Protein AF-A0A841RLM7-F1 (afdb_monomer_lite)

Secondary structure (DSSP, 8-state):
-B----SS-TTSPS--SS-HHHHHHHHHHHHHTT--GGG-EEEEESEEEEEETT-S---EEEEHHHHHHHHHHSEEEEEEETTTTEEEEEEEEPTTSPP-EETTEEPPSEEEEEEE--HHHHHHHHHHHHHTT--EEEEE-TTSS-THHHHHHHHHH--SS-S-------------------------PPEEEEEE--TT--HHHHHHHTT--HHHHHHHHT--SS---TT-EEEEEE-

pLDDT: mean 83.75, std 20.37, range [27.17, 98.81]

Organism: NCBI:txid74386

InterPro domains:
  IPR001223 Glycoside hydrolase family 18, catalytic domain [PF00704] (2-144)
  IPR001223 Glycoside hydrolase family 18, catalytic domain [PS51910] (1-160)
  IPR017853 Glycoside hydrolase superfamily [SSF51445] (2-158)
  IPR018392 LysM domain [PF01476] (195-237)
  IPR018392 LysM domain [PS51782] (193-236)
  IPR018392 LysM domain [SM00257] (194-237)
  IPR018392 LysM domain [cd00118] (194-236)
  IPR036779 LysM domain superfamily [G3DSA:3.10.350.10] (192-239)
  IPR036779 LysM domain superfamily [SSF54106] (193-237)

Radius of gyration: 23.54 Å; chains: 1; bounding box: 55×56×60 Å

Structure (mmCIF, N/CA/C/O backbone):
data_AF-A0A841RLM7-F1
#
_entry.id   AF-A0A841RLM7-F1
#
loop_
_atom_site.group_PDB
_atom_site.id
_atom_site.type_symbol
_atom_site.label_atom_id
_atom_site.label_alt_id
_atom_site.label_comp_id
_atom_site.label_asym_id
_atom_site.label_entity_id
_atom_site.label_seq_id
_atom_site.pdbx_PDB_ins_code
_atom_site.Cartn_x
_atom_site.Cartn_y
_atom_site.Cartn_z
_atom_site.occupancy
_atom_site.B_iso_or_equiv
_atom_site.auth_seq_id
_atom_site.auth_comp_id
_atom_site.auth_asym_id
_atom_site.auth_atom_id
_atom_site.pdbx_PDB_model_num
ATOM 1 N N . MET A 1 1 ? -17.470 1.084 9.115 1.00 88.56 1 MET A N 1
ATOM 2 C CA . MET A 1 1 ? -16.141 1.064 8.472 1.00 88.56 1 MET A CA 1
ATOM 3 C C . MET A 1 1 ? -16.205 1.900 7.207 1.00 88.56 1 MET A C 1
ATOM 5 O O . MET A 1 1 ? -17.172 1.757 6.470 1.00 88.56 1 MET A O 1
ATOM 9 N N . MET A 1 2 ? -15.225 2.772 6.986 1.00 96.31 2 MET A N 1
ATOM 10 C CA . MET A 1 2 ? -15.105 3.640 5.811 1.00 96.31 2 MET A CA 1
ATOM 11 C C . MET A 1 2 ? -14.038 3.075 4.870 1.00 96.31 2 MET A C 1
ATOM 13 O O . MET A 1 2 ? -12.983 2.649 5.334 1.00 96.31 2 MET A O 1
ATOM 17 N N . MET A 1 3 ? -14.291 3.076 3.562 1.00 97.00 3 MET A N 1
ATOM 18 C CA . MET A 1 3 ? -13.335 2.611 2.548 1.00 97.00 3 MET A CA 1
ATOM 19 C C . MET A 1 3 ? -12.399 3.758 2.155 1.00 97.00 3 MET A C 1
ATOM 21 O O . MET A 1 3 ? -12.483 4.294 1.058 1.00 97.00 3 MET A O 1
ATOM 25 N N . THR A 1 4 ? -11.555 4.188 3.092 1.00 97.62 4 THR A N 1
ATOM 26 C CA . THR A 1 4 ? -10.590 5.280 2.887 1.00 97.62 4 THR A CA 1
ATOM 27 C C . THR A 1 4 ? -9.350 4.788 2.139 1.00 97.62 4 THR A C 1
ATOM 29 O O . THR A 1 4 ? -8.224 4.893 2.616 1.00 97.62 4 THR A O 1
ATOM 32 N N . TYR A 1 5 ? -9.576 4.266 0.940 1.00 97.44 5 TYR A N 1
ATOM 33 C CA . TYR A 1 5 ? -8.589 3.958 -0.091 1.00 97.44 5 TYR A CA 1
ATOM 34 C C . TYR A 1 5 ? -9.250 4.133 -1.464 1.00 97.44 5 TYR A C 1
ATOM 36 O O . TYR A 1 5 ? -10.456 4.354 -1.542 1.00 97.44 5 TYR A O 1
ATOM 44 N N . ASP A 1 6 ? -8.467 4.044 -2.536 1.00 97.50 6 ASP A N 1
ATOM 45 C CA . ASP A 1 6 ? -8.883 4.376 -3.907 1.00 97.50 6 ASP A CA 1
ATOM 46 C C . ASP A 1 6 ? -9.142 5.872 -4.145 1.00 97.50 6 ASP A C 1
ATOM 48 O O . ASP A 1 6 ? -9.972 6.241 -4.975 1.00 97.50 6 ASP A O 1
ATOM 52 N N . GLU A 1 7 ? -8.380 6.740 -3.466 1.00 98.06 7 GLU A N 1
ATOM 53 C CA . GLU A 1 7 ? -8.308 8.168 -3.810 1.00 98.06 7 GLU A CA 1
ATOM 54 C C . GLU A 1 7 ? -7.854 8.345 -5.267 1.00 98.06 7 GLU A C 1
ATOM 56 O O . GLU A 1 7 ? -8.501 9.037 -6.054 1.00 98.06 7 GLU A O 1
ATOM 61 N N . SER A 1 8 ? -6.782 7.643 -5.644 1.00 98.19 8 SER A N 1
ATOM 62 C CA . SER A 1 8 ? -6.453 7.361 -7.043 1.00 98.19 8 SER A CA 1
ATOM 63 C C . SER A 1 8 ? -6.978 5.978 -7.418 1.00 98.19 8 SER A C 1
ATOM 65 O O . SER A 1 8 ? -6.920 5.045 -6.613 1.00 98.19 8 SER A O 1
ATOM 67 N N . TYR A 1 9 ? -7.467 5.819 -8.647 1.00 96.38 9 TYR A N 1
ATOM 68 C CA . TYR A 1 9 ? -8.160 4.613 -9.103 1.00 96.38 9 TYR A CA 1
ATOM 69 C C . TYR A 1 9 ? -7.828 4.258 -10.559 1.00 96.38 9 TYR A C 1
ATOM 71 O O . TYR A 1 9 ? -7.057 4.936 -11.234 1.00 96.38 9 TYR A O 1
ATOM 79 N N . TYR A 1 10 ? -8.369 3.144 -11.058 1.00 96.69 10 TYR A N 1
ATOM 80 C CA . TYR A 1 10 ? -8.162 2.744 -12.450 1.00 96.69 10 TYR A CA 1
ATOM 81 C C . TYR A 1 10 ? -8.749 3.790 -13.407 1.00 96.69 10 TYR A C 1
ATOM 83 O O . TYR A 1 10 ? -9.956 4.022 -13.409 1.00 96.69 10 TYR A O 1
ATOM 91 N N . GLY A 1 11 ? -7.895 4.395 -14.229 1.00 96.94 11 GLY A N 1
ATOM 92 C CA . GLY A 1 11 ? -8.261 5.486 -15.130 1.00 96.94 11 GLY A CA 1
ATOM 93 C C . GLY A 1 11 ? -8.133 6.894 -14.539 1.00 96.94 11 GLY A C 1
ATOM 94 O O . GLY A 1 11 ? -8.397 7.844 -15.268 1.00 96.94 11 GLY A O 1
ATOM 95 N N . SER A 1 12 ? -7.714 7.055 -13.277 1.00 97.31 12 SER A N 1
ATOM 96 C CA . SER A 1 12 ? -7.338 8.371 -12.743 1.00 97.31 12 SER A CA 1
ATOM 97 C C . SER A 1 12 ? -5.931 8.777 -13.189 1.00 97.31 12 SER A C 1
ATOM 99 O O . SER A 1 12 ? -5.144 7.944 -13.653 1.00 97.31 12 SER A O 1
ATOM 101 N N . ASP A 1 13 ? -5.581 10.042 -12.961 1.00 97.19 13 ASP A N 1
ATOM 102 C CA . ASP A 1 13 ? -4.187 10.487 -12.996 1.00 97.19 13 ASP A CA 1
ATOM 103 C C . ASP A 1 13 ? -3.345 9.774 -11.912 1.00 97.19 13 ASP A C 1
ATOM 105 O O . ASP A 1 13 ? -3.912 9.270 -10.930 1.00 97.19 13 ASP A O 1
ATOM 109 N N . PRO A 1 14 ? -2.005 9.698 -12.071 1.00 98.12 14 PRO A N 1
ATOM 110 C CA . PRO A 1 14 ? -1.117 9.119 -11.068 1.00 98.12 14 PRO A CA 1
ATOM 111 C C . PRO A 1 14 ? -1.184 9.847 -9.727 1.00 98.12 14 PRO A C 1
ATOM 113 O O . PRO A 1 14 ? -0.908 11.042 -9.648 1.00 98.12 14 PRO A O 1
ATOM 116 N N . GLY A 1 15 ? -1.440 9.098 -8.659 1.00 98.31 15 GLY A N 1
ATOM 117 C CA . GLY A 1 15 ? -1.498 9.636 -7.306 1.00 98.31 15 GLY A CA 1
ATOM 118 C C . GLY A 1 15 ? -1.549 8.549 -6.229 1.00 98.31 15 GLY A C 1
ATOM 119 O O . GLY A 1 15 ? -1.596 7.354 -6.552 1.00 98.31 15 GLY A O 1
ATOM 120 N N . PRO A 1 16 ? -1.529 8.955 -4.948 1.00 98.62 16 PRO A N 1
ATOM 121 C CA . PRO A 1 16 ? -1.565 8.043 -3.813 1.00 98.62 16 PRO A CA 1
ATOM 122 C C . PRO A 1 16 ? -2.855 7.214 -3.794 1.00 98.62 16 PRO A C 1
ATOM 124 O O . PRO A 1 16 ? -3.922 7.666 -4.214 1.00 98.62 16 PRO A O 1
ATOM 127 N N . VAL A 1 17 ? -2.759 5.988 -3.274 1.00 98.44 17 VAL A N 1
ATOM 128 C CA . VAL A 1 17 ? -3.932 5.125 -3.048 1.00 98.44 17 VAL A CA 1
ATOM 129 C C . VAL A 1 17 ? -4.809 5.689 -1.930 1.00 98.44 17 VAL A C 1
ATOM 131 O O . VAL A 1 17 ? -6.034 5.626 -2.021 1.00 98.44 17 VAL A O 1
ATOM 134 N N . ALA A 1 18 ? -4.182 6.247 -0.896 1.00 98.06 18 ALA A N 1
ATOM 135 C CA . ALA A 1 18 ? -4.844 6.893 0.226 1.00 98.06 18 ALA A CA 1
ATOM 136 C C . ALA A 1 18 ? -3.900 7.943 0.831 1.00 98.06 18 ALA A C 1
ATOM 138 O O . ALA A 1 18 ? -3.087 7.615 1.691 1.00 98.06 18 ALA A O 1
ATOM 139 N N . SER A 1 19 ? -3.952 9.201 0.396 1.00 98.31 19 SER A N 1
ATOM 140 C CA . SER A 1 19 ? -3.154 10.247 1.047 1.00 98.31 19 SER A CA 1
ATOM 141 C C . SER A 1 19 ? -3.627 10.477 2.484 1.00 98.31 19 SER A C 1
ATOM 143 O O . SER A 1 19 ? -4.829 10.435 2.764 1.00 98.31 19 SER A O 1
ATOM 145 N N . LEU A 1 20 ? -2.698 10.750 3.406 1.00 97.19 20 LEU A N 1
ATOM 146 C CA . LEU A 1 20 ? -3.039 11.013 4.807 1.00 97.19 20 LEU A CA 1
ATOM 147 C C . LEU A 1 20 ? -4.074 12.146 4.954 1.00 97.19 20 LEU A C 1
ATOM 149 O O . LEU A 1 20 ? -5.087 11.901 5.612 1.00 97.19 20 LEU A O 1
ATOM 153 N N . PRO A 1 21 ? -3.937 13.314 4.284 1.00 93.25 21 PRO A N 1
ATOM 154 C CA . PRO A 1 21 ? -4.939 14.375 4.393 1.00 93.25 21 PRO A CA 1
ATOM 155 C C . PRO A 1 21 ? -6.328 13.959 3.893 1.00 93.25 21 PRO A C 1
ATOM 157 O O . PRO A 1 21 ? -7.338 14.476 4.364 1.00 93.25 21 PRO A O 1
ATOM 160 N N . TRP A 1 22 ? -6.420 13.056 2.913 1.00 97.69 22 TRP A N 1
ATOM 161 C CA . TRP A 1 22 ? -7.707 12.574 2.412 1.00 97.69 22 TRP A CA 1
ATOM 162 C C . TRP A 1 22 ? -8.369 11.568 3.363 1.00 97.69 22 TRP A C 1
ATOM 164 O O . TRP A 1 22 ? -9.577 11.663 3.613 1.00 97.69 22 TRP A O 1
ATOM 174 N N . VAL A 1 23 ? -7.584 10.661 3.953 1.00 98.31 23 VAL A N 1
ATOM 175 C CA . VAL A 1 23 ? -8.059 9.748 5.008 1.00 98.31 23 VAL A CA 1
ATOM 176 C C . VAL A 1 23 ? -8.544 10.550 6.218 1.00 98.31 23 VAL A C 1
ATOM 178 O O . VAL A 1 23 ? -9.660 10.339 6.695 1.00 98.31 23 VAL A O 1
ATOM 181 N N . GLU A 1 24 ? -7.748 11.518 6.668 1.00 97.19 24 GLU A N 1
ATOM 182 C CA . GLU A 1 24 ? -8.063 12.384 7.803 1.00 97.19 24 GLU A CA 1
ATOM 183 C C . GLU A 1 24 ? -9.349 13.190 7.574 1.00 97.19 24 GLU A C 1
ATOM 185 O O . GLU A 1 24 ? -10.254 13.155 8.409 1.00 97.19 24 GLU A O 1
ATOM 190 N N . ARG A 1 25 ? -9.500 13.836 6.407 1.00 96.88 25 ARG A N 1
ATOM 191 C CA . ARG A 1 25 ? -10.743 14.547 6.050 1.00 96.88 25 ARG A CA 1
ATOM 192 C C . ARG A 1 25 ? -11.971 13.638 6.094 1.00 96.88 25 ARG A C 1
ATOM 194 O O . ARG A 1 25 ? -13.046 14.089 6.481 1.00 96.88 25 ARG A O 1
ATOM 201 N N . SER A 1 26 ? -11.825 12.368 5.718 1.00 96.88 26 SER A N 1
ATOM 202 C CA . SER A 1 26 ? -12.922 11.393 5.771 1.00 96.88 26 SER A CA 1
ATOM 203 C C . SER A 1 26 ? -13.322 11.058 7.214 1.00 96.88 26 SER A C 1
ATOM 205 O O . SER A 1 26 ? -14.510 10.953 7.516 1.00 96.88 26 SER A O 1
ATOM 207 N N . ILE A 1 27 ? -12.344 10.947 8.121 1.00 95.31 27 ILE A N 1
ATOM 208 C CA . ILE A 1 27 ? -12.580 10.760 9.563 1.00 95.31 27 ILE A CA 1
ATOM 209 C C . ILE A 1 27 ? -13.261 11.995 10.160 1.00 95.31 27 ILE A C 1
ATOM 211 O O . ILE A 1 27 ? -14.293 11.866 10.819 1.00 95.31 27 ILE A O 1
ATOM 215 N N . GLN A 1 28 ? -12.727 13.189 9.887 1.00 96.25 28 GLN A N 1
ATOM 216 C CA . GLN A 1 28 ? -13.295 14.459 10.347 1.00 96.25 28 GLN A CA 1
ATOM 217 C C . GLN A 1 28 ? -14.741 14.633 9.871 1.00 96.25 28 GLN A C 1
ATOM 219 O O . GLN A 1 28 ? -15.599 15.040 10.649 1.00 96.25 28 GLN A O 1
ATOM 224 N N . TYR A 1 29 ? -15.031 14.283 8.614 1.00 97.25 29 TYR A N 1
ATOM 225 C CA . TYR A 1 29 ? -16.389 14.320 8.079 1.00 97.25 29 TYR A CA 1
ATOM 226 C C . TYR A 1 29 ? -17.340 13.420 8.879 1.00 97.25 29 TYR A C 1
ATOM 228 O O . TYR A 1 29 ? -18.372 13.892 9.345 1.00 97.25 29 TYR A O 1
ATOM 236 N N . ALA A 1 30 ? -16.975 12.156 9.117 1.00 97.19 30 ALA A N 1
ATOM 237 C CA . ALA A 1 30 ? -17.813 11.238 9.889 1.00 97.19 30 ALA A CA 1
ATOM 238 C C . ALA A 1 30 ? -18.077 11.736 11.323 1.00 97.19 30 ALA A C 1
ATOM 240 O O . ALA A 1 30 ? -19.208 11.655 11.802 1.00 97.19 30 ALA A O 1
ATOM 241 N N . LEU A 1 31 ? -17.059 12.288 11.990 1.00 95.50 31 LEU A N 1
ATOM 242 C CA . LEU A 1 31 ? -17.208 12.891 13.319 1.00 95.50 31 LEU A CA 1
ATOM 243 C C . LEU A 1 31 ? -18.159 14.098 13.294 1.00 95.50 31 LEU A C 1
ATOM 245 O O . LEU A 1 31 ? -19.028 14.213 14.157 1.00 95.50 31 LEU A O 1
ATOM 249 N N . ASN A 1 32 ? -18.033 14.968 12.289 1.00 96.25 32 ASN A N 1
ATOM 250 C CA . ASN A 1 32 ? -18.877 16.157 12.134 1.00 96.25 32 ASN A CA 1
ATOM 251 C C . ASN A 1 32 ? -20.344 15.813 11.835 1.00 96.25 32 ASN A C 1
ATOM 253 O O . ASN A 1 32 ? -21.238 16.531 12.276 1.00 96.25 32 ASN A O 1
ATOM 257 N N . GLU A 1 33 ? -20.602 14.694 11.155 1.00 97.94 33 GLU A N 1
ATOM 258 C CA . GLU A 1 33 ? -21.951 14.148 10.941 1.00 97.94 33 GLU A CA 1
ATOM 259 C C . GLU A 1 33 ? -22.523 13.442 12.192 1.00 97.94 33 GLU A C 1
ATOM 261 O O . GLU A 1 33 ? -23.624 12.891 12.162 1.00 97.94 33 GLU A O 1
ATOM 266 N N . GLY A 1 34 ? -21.794 13.454 13.314 1.00 97.44 34 GLY A N 1
ATOM 267 C CA . GLY A 1 34 ? -22.249 12.920 14.597 1.00 97.44 34 GLY A CA 1
ATOM 268 C C . GLY A 1 34 ? -21.998 11.425 14.792 1.00 97.44 34 GLY A C 1
ATOM 269 O O . GLY A 1 34 ? -22.569 10.827 15.707 1.00 97.44 34 GLY A O 1
ATOM 270 N N . VAL A 1 35 ? -21.152 10.795 13.969 1.00 97.88 35 VAL A N 1
ATOM 271 C CA . VAL A 1 35 ? -20.730 9.409 14.209 1.00 97.88 35 VAL A CA 1
ATOM 272 C C . VAL A 1 35 ? -19.784 9.380 15.410 1.00 97.88 35 VAL A C 1
ATOM 274 O O . VAL A 1 35 ? -18.733 10.014 15.407 1.00 97.88 35 VAL A O 1
ATOM 277 N N . GLU A 1 36 ? -20.140 8.618 16.445 1.00 97.56 36 GLU A N 1
ATOM 278 C CA . GLU A 1 36 ? -19.280 8.415 17.617 1.00 97.56 36 GLU A CA 1
ATOM 279 C C . GLU A 1 36 ? -17.920 7.822 17.212 1.00 97.56 36 GLU A C 1
ATOM 281 O O . GLU A 1 36 ? -17.866 6.852 16.453 1.00 97.56 36 GLU A O 1
ATOM 286 N N . ALA A 1 37 ? -16.825 8.344 17.773 1.00 93.62 37 ALA A N 1
ATOM 287 C CA . ALA A 1 37 ? -15.464 7.925 17.430 1.00 93.62 37 ALA A CA 1
ATOM 288 C C . ALA A 1 37 ? -15.236 6.402 17.575 1.00 93.62 37 ALA A C 1
ATOM 290 O O . ALA A 1 37 ? -14.671 5.773 16.678 1.00 93.62 37 ALA A O 1
ATOM 291 N N . ASP A 1 38 ? -15.770 5.766 18.627 1.00 95.56 38 ASP A N 1
ATOM 292 C CA . ASP A 1 38 ? -15.677 4.305 18.837 1.00 95.56 38 ASP A CA 1
ATOM 293 C C . ASP A 1 38 ? -16.503 3.472 17.823 1.00 95.56 38 ASP A C 1
ATOM 295 O O . ASP A 1 38 ? -16.468 2.245 17.806 1.00 95.56 38 ASP A O 1
ATOM 299 N N . LYS A 1 39 ? -17.246 4.101 16.910 1.00 96.75 39 LYS A N 1
ATOM 300 C CA . LYS A 1 39 ? -17.897 3.417 15.777 1.00 96.75 39 LYS A CA 1
ATOM 301 C C . LYS A 1 39 ? -17.138 3.603 14.464 1.00 96.75 39 LYS A C 1
ATOM 303 O O . LYS A 1 39 ? -17.487 2.978 13.457 1.00 96.75 39 LYS A O 1
ATOM 308 N N . ILE A 1 40 ? -16.095 4.432 14.460 1.00 97.00 40 ILE A N 1
ATOM 309 C CA . ILE A 1 40 ? -15.323 4.758 13.266 1.00 97.00 40 ILE A CA 1
ATOM 310 C C . ILE A 1 40 ? -14.149 3.792 13.126 1.00 97.00 40 ILE A C 1
ATOM 312 O O . ILE A 1 40 ? -13.278 3.683 13.984 1.00 97.00 40 ILE A O 1
ATOM 316 N N . VAL A 1 41 ? -14.131 3.112 11.985 1.00 96.94 41 VAL A N 1
ATOM 317 C CA . VAL A 1 41 ? -13.011 2.298 11.511 1.00 96.94 41 VAL A CA 1
ATOM 318 C C . VAL A 1 41 ? -12.693 2.776 10.103 1.00 96.94 41 VAL A C 1
ATOM 320 O O . VAL A 1 41 ? -13.602 2.756 9.265 1.00 96.94 41 VAL A O 1
ATOM 323 N N . PHE A 1 42 ? -11.461 3.206 9.832 1.00 96.75 42 PHE A N 1
ATOM 324 C CA . PHE A 1 42 ? -11.042 3.605 8.483 1.00 96.75 42 PHE A CA 1
ATOM 325 C C . PHE A 1 42 ? -10.303 2.466 7.766 1.00 96.75 42 PHE A C 1
ATOM 327 O O . PHE A 1 42 ? -9.824 1.518 8.387 1.00 96.75 42 PHE A O 1
ATOM 334 N N . GLY A 1 43 ? -10.286 2.512 6.441 1.00 97.00 43 GLY A N 1
ATOM 335 C CA . GLY A 1 43 ? -9.700 1.485 5.590 1.00 97.00 43 GLY A CA 1
ATOM 336 C C . GLY A 1 43 ? -8.219 1.741 5.340 1.00 97.00 43 GLY A C 1
ATOM 337 O O . GLY A 1 43 ? -7.837 2.864 5.022 1.00 97.00 43 GLY A O 1
ATOM 338 N N . LEU A 1 44 ? -7.400 0.697 5.424 1.00 95.75 44 LEU A N 1
ATOM 339 C CA . LEU A 1 44 ? -5.971 0.754 5.146 1.00 95.75 44 LEU A CA 1
ATOM 340 C C . LEU A 1 44 ? -5.603 -0.214 4.017 1.00 95.75 44 LEU A C 1
ATOM 342 O O . LEU A 1 44 ? -5.892 -1.409 4.101 1.00 95.75 44 LEU A O 1
ATOM 346 N N . ALA A 1 45 ? -4.981 0.307 2.960 1.00 96.44 45 ALA A N 1
ATOM 347 C CA . ALA A 1 45 ? -4.626 -0.461 1.772 1.00 96.44 45 ALA A CA 1
ATOM 348 C C . ALA A 1 45 ? -3.304 -1.233 1.941 1.00 96.44 45 ALA A C 1
ATOM 350 O O . ALA A 1 45 ? -2.310 -0.718 2.446 1.00 96.44 45 ALA A O 1
ATOM 351 N N . HIS A 1 46 ? -3.265 -2.467 1.449 1.00 96.69 46 HIS A N 1
ATOM 352 C CA . HIS A 1 46 ? -2.059 -3.292 1.302 1.00 96.69 46 HIS A CA 1
ATOM 353 C C . HIS A 1 46 ? -1.633 -3.449 -0.161 1.00 96.69 46 HIS A C 1
ATOM 355 O O . HIS A 1 46 ? -0.926 -4.384 -0.533 1.00 96.69 46 HIS A O 1
ATOM 361 N N . TYR A 1 47 ? -2.079 -2.521 -1.000 1.00 97.19 47 TYR A N 1
ATOM 362 C CA . TYR A 1 47 ? -1.838 -2.503 -2.431 1.00 97.19 47 TYR A CA 1
ATOM 363 C C . TYR A 1 47 ? -1.466 -1.098 -2.888 1.00 97.19 47 TYR A C 1
ATOM 365 O O . TYR A 1 47 ? -1.802 -0.099 -2.252 1.00 97.19 47 TYR A O 1
ATOM 373 N N . GLY A 1 48 ? -0.784 -1.049 -4.022 1.00 98.12 48 GLY A N 1
ATOM 374 C CA . GLY A 1 48 ? -0.484 0.158 -4.760 1.00 98.12 48 GLY A CA 1
ATOM 375 C C . GLY A 1 48 ? -1.281 0.269 -6.057 1.00 98.12 48 GLY A C 1
ATOM 376 O O . GLY A 1 48 ? -2.114 -0.578 -6.405 1.00 98.12 48 GLY A O 1
ATOM 377 N N . ARG A 1 49 ? -0.947 1.297 -6.832 1.00 98.56 49 ARG A N 1
ATOM 378 C CA . ARG A 1 49 ? -1.385 1.474 -8.217 1.00 98.56 49 ARG A CA 1
ATOM 379 C C . ARG A 1 49 ? -0.221 1.868 -9.108 1.00 98.56 49 ARG A C 1
ATOM 381 O O . ARG A 1 49 ? 0.672 2.589 -8.668 1.00 98.56 49 ARG A O 1
ATOM 388 N N . TYR A 1 50 ? -0.244 1.416 -10.361 1.00 98.62 50 TYR A N 1
ATOM 389 C CA . TYR A 1 50 ? 0.779 1.748 -11.351 1.00 98.62 50 TYR A CA 1
ATOM 390 C C . TYR A 1 50 ? 0.219 2.384 -12.627 1.00 98.62 50 TYR A C 1
ATOM 392 O O . TYR A 1 50 ? -0.891 2.086 -13.077 1.00 98.62 50 TYR A O 1
ATOM 400 N N . TRP A 1 51 ? 1.048 3.223 -13.246 1.00 98.62 51 TRP A N 1
ATOM 401 C CA . TRP A 1 51 ? 0.825 3.877 -14.533 1.00 98.62 51 TRP A CA 1
ATOM 402 C C . TRP A 1 51 ? 2.065 3.701 -15.408 1.00 98.62 51 TRP A C 1
ATOM 404 O O . TRP A 1 51 ? 3.168 4.006 -14.961 1.00 98.62 51 TRP A O 1
ATOM 414 N N . LEU A 1 52 ? 1.883 3.223 -16.640 1.00 98.44 52 LEU A N 1
ATOM 415 C CA . LEU A 1 52 ? 2.942 3.141 -17.648 1.00 98.44 52 LEU A CA 1
ATOM 416 C C . LEU A 1 52 ? 2.991 4.452 -18.442 1.00 98.44 52 LEU A C 1
ATOM 418 O O . LEU A 1 52 ? 1.967 4.882 -18.976 1.00 98.44 52 LEU A O 1
ATOM 422 N N . GLU A 1 53 ? 4.167 5.070 -18.538 1.00 97.94 53 GLU A N 1
ATOM 423 C CA . GLU A 1 53 ? 4.364 6.295 -19.316 1.00 97.94 53 GLU A CA 1
ATOM 424 C C . GLU A 1 53 ? 3.873 6.151 -20.765 1.00 97.94 53 GLU A C 1
ATOM 426 O O . GLU A 1 53 ? 4.040 5.119 -21.419 1.00 97.94 53 GLU A O 1
ATOM 431 N N . GLY A 1 54 ? 3.239 7.210 -21.272 1.00 96.25 54 GLY A N 1
ATOM 432 C CA . GLY A 1 54 ? 2.699 7.256 -22.632 1.00 96.25 54 GLY A CA 1
ATOM 433 C C . GLY A 1 54 ? 1.405 6.460 -22.851 1.00 96.25 54 GLY A C 1
ATOM 434 O O . GLY A 1 54 ? 0.875 6.486 -23.962 1.00 96.25 54 GLY A O 1
ATOM 435 N N . GLN A 1 55 ? 0.867 5.771 -21.838 1.00 96.06 55 GLN A N 1
ATOM 436 C CA . GLN A 1 55 ? -0.455 5.142 -21.925 1.00 96.06 55 GLN A CA 1
ATOM 437 C C . GLN A 1 55 ? -1.566 6.105 -21.500 1.00 96.06 55 GLN A C 1
ATOM 439 O O . GLN A 1 55 ? -1.427 6.844 -20.531 1.00 96.06 55 GLN A O 1
ATOM 444 N N . GLN A 1 56 ? -2.699 6.054 -22.208 1.00 93.19 56 GLN A N 1
ATOM 445 C CA . GLN A 1 56 ? -3.884 6.859 -21.880 1.00 93.19 56 GLN A CA 1
ATOM 446 C C . GLN A 1 56 ? -4.612 6.379 -20.622 1.00 93.19 56 GLN A C 1
ATOM 448 O O . GLN A 1 56 ? -5.325 7.152 -19.995 1.00 93.19 56 GLN A O 1
ATOM 453 N N . VAL A 1 57 ? -4.470 5.098 -20.277 1.00 95.56 57 VAL A N 1
ATOM 454 C CA . VAL A 1 57 ? -5.145 4.486 -19.133 1.00 95.56 57 VAL A CA 1
ATOM 455 C C . VAL A 1 57 ? -4.097 3.870 -18.219 1.00 95.56 57 VAL A C 1
ATOM 457 O O . VAL A 1 57 ? -3.231 3.124 -18.677 1.00 95.56 57 VAL A O 1
ATOM 460 N N . GLY A 1 58 ? -4.194 4.173 -16.927 1.00 97.44 58 GLY A N 1
ATOM 461 C CA . GLY A 1 58 ? -3.348 3.604 -15.883 1.00 97.44 58 GLY A CA 1
ATOM 462 C C . GLY A 1 58 ? -4.116 3.405 -14.579 1.00 97.44 58 GLY A C 1
ATOM 463 O O . GLY A 1 58 ? -5.324 3.171 -14.589 1.00 97.44 58 GLY A O 1
ATOM 464 N N . GLY A 1 59 ? -3.413 3.450 -13.451 1.00 97.62 59 GLY A N 1
ATOM 465 C CA . GLY A 1 59 ? -3.997 3.229 -12.129 1.00 97.62 59 GLY A CA 1
ATOM 466 C C . GLY A 1 59 ? -4.344 1.767 -11.883 1.00 97.62 59 GLY A C 1
ATOM 467 O O . GLY A 1 59 ? -5.267 1.456 -11.134 1.00 97.62 59 GLY A O 1
ATOM 468 N N . HIS A 1 60 ? -3.632 0.852 -12.536 1.00 97.75 60 HIS A N 1
ATOM 469 C CA . HIS A 1 60 ? -3.820 -0.581 -12.360 1.00 97.75 60 HIS A CA 1
ATOM 470 C C . HIS A 1 60 ? -3.364 -1.005 -10.962 1.00 97.75 60 HIS A C 1
ATOM 472 O O . HIS A 1 60 ? -2.286 -0.611 -10.524 1.00 97.75 60 HIS A O 1
ATOM 478 N N . GLY A 1 61 ? -4.170 -1.810 -10.269 1.00 96.38 61 GLY A N 1
ATOM 479 C CA . GLY A 1 61 ? -3.827 -2.309 -8.937 1.00 96.38 61 GLY A CA 1
ATOM 480 C C . GLY A 1 61 ? -2.709 -3.352 -8.972 1.00 96.38 61 GLY A C 1
ATOM 481 O O . GLY A 1 61 ? -2.652 -4.180 -9.884 1.00 96.38 61 GLY A O 1
ATOM 482 N N . LEU A 1 62 ? -1.849 -3.320 -7.958 1.00 96.88 62 LEU A N 1
ATOM 483 C CA . LEU A 1 62 ? -0.860 -4.355 -7.660 1.00 96.88 62 LEU A CA 1
ATOM 484 C C . LEU A 1 62 ? -0.655 -4.445 -6.143 1.00 96.88 62 LEU A C 1
ATOM 486 O O . LEU A 1 62 ? -0.695 -3.430 -5.457 1.00 96.88 62 LEU A O 1
ATOM 490 N N . SER A 1 63 ? -0.442 -5.644 -5.612 1.00 96.50 63 SER A N 1
ATOM 491 C CA . SER A 1 63 ? -0.169 -5.838 -4.179 1.00 96.50 63 SER A CA 1
ATOM 492 C C . SER A 1 63 ? 1.174 -5.225 -3.767 1.00 96.50 63 SER A C 1
ATOM 494 O O . SER A 1 63 ? 2.086 -5.108 -4.589 1.00 96.50 63 SER A O 1
ATOM 496 N N . ASN A 1 64 ? 1.346 -4.883 -2.490 1.00 94.69 64 ASN A N 1
ATOM 497 C CA . ASN A 1 64 ? 2.641 -4.417 -1.987 1.00 94.69 64 ASN A CA 1
ATOM 498 C C . ASN A 1 64 ? 3.740 -5.485 -2.103 1.00 94.69 64 ASN A C 1
ATOM 500 O O . ASN A 1 64 ? 4.901 -5.140 -2.328 1.00 94.69 64 ASN A O 1
ATOM 504 N N . THR A 1 65 ? 3.400 -6.774 -2.026 1.00 93.50 65 THR A N 1
ATOM 505 C CA . THR A 1 65 ? 4.350 -7.863 -2.313 1.00 93.50 65 THR A CA 1
ATOM 506 C C . THR A 1 65 ? 4.838 -7.830 -3.761 1.00 93.50 65 THR A C 1
ATOM 508 O O . THR A 1 65 ? 6.037 -7.972 -3.997 1.00 93.50 65 THR A O 1
ATOM 511 N N . GLN A 1 66 ? 3.957 -7.545 -4.725 1.00 95.38 66 GLN A N 1
ATOM 512 C CA . GLN A 1 66 ? 4.351 -7.328 -6.122 1.00 95.38 66 GLN A CA 1
ATOM 513 C C . GLN A 1 66 ? 5.197 -6.066 -6.293 1.00 95.38 66 GLN A C 1
ATOM 515 O O . GLN A 1 66 ? 6.160 -6.092 -7.054 1.00 95.38 66 GLN A O 1
ATOM 520 N N . VAL A 1 67 ? 4.902 -4.975 -5.575 1.00 96.38 67 VAL A N 1
ATOM 521 C CA . VAL A 1 67 ? 5.784 -3.793 -5.580 1.00 96.38 67 VAL A CA 1
ATOM 522 C C . VAL A 1 67 ? 7.182 -4.183 -5.094 1.00 96.38 67 VAL A C 1
ATOM 524 O O . VAL A 1 67 ? 8.163 -3.899 -5.775 1.00 96.38 67 VAL A O 1
ATOM 527 N N . LYS A 1 68 ? 7.288 -4.899 -3.968 1.00 93.94 68 LYS A N 1
ATOM 528 C CA . LYS A 1 68 ? 8.568 -5.380 -3.425 1.00 93.94 68 LYS A CA 1
ATOM 529 C C . LYS A 1 68 ? 9.316 -6.285 -4.410 1.00 93.94 68 LYS A C 1
ATOM 531 O O . LYS A 1 68 ? 10.528 -6.153 -4.561 1.00 93.94 68 LYS A O 1
ATOM 536 N N . GLU A 1 69 ? 8.604 -7.174 -5.099 1.00 94.06 69 GLU A N 1
ATOM 537 C CA . GLU A 1 69 ? 9.162 -8.017 -6.162 1.00 94.06 69 GLU A CA 1
ATOM 538 C C . GLU A 1 69 ? 9.690 -7.183 -7.338 1.00 94.06 69 GLU A C 1
ATOM 540 O O . GLU A 1 69 ? 10.775 -7.449 -7.848 1.00 94.06 69 GLU A O 1
ATOM 545 N N . MET A 1 70 ? 8.961 -6.153 -7.769 1.00 97.12 70 MET A N 1
ATOM 546 C CA . MET A 1 70 ? 9.423 -5.265 -8.838 1.00 97.12 70 MET A CA 1
ATOM 547 C C . MET A 1 70 ? 10.684 -4.495 -8.425 1.00 97.12 70 MET A C 1
ATOM 549 O O . MET A 1 70 ? 11.621 -4.391 -9.214 1.00 97.12 70 MET A O 1
ATOM 553 N N . LEU A 1 71 ? 10.735 -4.002 -7.186 1.00 95.88 71 LEU A N 1
ATOM 554 C CA . LEU A 1 71 ? 11.889 -3.274 -6.650 1.00 95.88 71 LEU A CA 1
ATOM 555 C C . LEU A 1 71 ? 13.139 -4.160 -6.511 1.00 95.88 71 LEU A C 1
ATOM 557 O O . LEU A 1 71 ? 14.250 -3.653 -6.604 1.00 95.88 71 LEU A O 1
ATOM 561 N N . SER A 1 72 ? 13.000 -5.477 -6.331 1.00 95.81 72 SER A N 1
ATOM 562 C CA . SER A 1 72 ? 14.162 -6.380 -6.297 1.00 95.81 72 SER A CA 1
ATOM 563 C C . SER A 1 72 ? 14.693 -6.757 -7.684 1.00 95.81 72 SER A C 1
ATOM 565 O O . SER A 1 72 ? 15.826 -7.225 -7.793 1.00 95.81 72 SER A O 1
ATOM 567 N N . LYS A 1 73 ? 13.890 -6.566 -8.739 1.00 96.00 73 LYS A N 1
ATOM 568 C CA . LYS A 1 73 ? 14.212 -6.987 -10.111 1.00 96.00 73 LYS A CA 1
ATOM 569 C C . LYS A 1 73 ? 14.669 -5.856 -11.020 1.00 96.00 73 LYS A C 1
ATOM 571 O O . LYS A 1 73 ? 15.496 -6.090 -11.895 1.00 96.00 73 LYS A O 1
ATOM 576 N N . TYR A 1 74 ? 14.089 -4.673 -10.863 1.00 98.06 74 TYR A N 1
ATOM 577 C CA . TYR A 1 74 ? 14.192 -3.607 -11.854 1.00 98.06 74 TYR A CA 1
ATOM 578 C C . TYR A 1 74 ? 14.914 -2.385 -11.306 1.00 98.06 74 TYR A C 1
ATOM 580 O O . TYR A 1 74 ? 14.907 -2.118 -10.103 1.00 98.06 74 TYR A O 1
ATOM 588 N N . GLU A 1 75 ? 15.499 -1.603 -12.209 1.00 97.94 75 GLU A N 1
ATOM 589 C CA . GLU A 1 75 ? 16.046 -0.298 -11.855 1.00 97.94 75 GLU A CA 1
ATOM 590 C C . GLU A 1 75 ? 14.926 0.638 -11.406 1.00 97.94 75 GLU A C 1
ATOM 592 O O . GLU A 1 75 ? 13.880 0.738 -12.056 1.00 97.94 75 GLU A O 1
ATOM 597 N N . HIS A 1 76 ? 15.141 1.327 -10.289 1.00 98.62 76 HIS A N 1
ATOM 598 C CA . HIS A 1 76 ? 14.106 2.146 -9.688 1.00 98.62 76 HIS A CA 1
ATOM 599 C C . HIS A 1 76 ? 14.658 3.316 -8.874 1.00 98.62 76 HIS A C 1
ATOM 601 O O . HIS A 1 76 ? 15.801 3.318 -8.421 1.00 98.62 76 HIS A O 1
ATOM 607 N N . THR A 1 77 ? 13.785 4.291 -8.635 1.00 98.25 77 THR A N 1
ATOM 608 C CA . THR A 1 77 ? 13.934 5.300 -7.581 1.00 98.25 77 THR A CA 1
ATOM 609 C C . THR A 1 77 ? 12.709 5.256 -6.679 1.00 98.25 77 THR A C 1
ATOM 611 O O . THR A 1 77 ? 11.599 5.036 -7.163 1.00 98.25 77 THR A O 1
ATOM 614 N N . ILE A 1 78 ? 12.904 5.451 -5.374 1.00 96.69 78 ILE A N 1
ATOM 615 C CA . ILE A 1 78 ? 11.820 5.553 -4.392 1.00 96.69 78 ILE A CA 1
ATOM 616 C C . ILE A 1 78 ? 11.885 6.941 -3.768 1.00 96.69 78 ILE A C 1
ATOM 618 O O . ILE A 1 78 ? 12.949 7.401 -3.358 1.00 96.69 78 ILE A O 1
ATOM 622 N N . THR A 1 79 ? 10.735 7.591 -3.690 1.00 96.62 79 THR A N 1
ATOM 623 C CA . THR A 1 79 ? 10.532 8.875 -3.024 1.00 96.62 79 THR A CA 1
ATOM 624 C C . THR A 1 79 ? 9.372 8.738 -2.053 1.00 96.62 79 THR A C 1
ATOM 626 O O . THR A 1 79 ? 8.349 8.147 -2.399 1.00 96.62 79 THR A O 1
ATOM 629 N N . PHE A 1 80 ? 9.511 9.305 -0.861 1.00 95.38 80 PHE A N 1
ATOM 630 C CA . PHE A 1 80 ? 8.390 9.484 0.051 1.00 95.38 80 PHE A CA 1
ATOM 631 C C . PHE A 1 80 ? 7.833 10.893 -0.144 1.00 95.38 80 PHE A C 1
ATOM 633 O O . PHE A 1 80 ? 8.587 11.865 -0.101 1.00 95.38 80 PHE A O 1
ATOM 640 N N . ASP A 1 81 ? 6.543 11.000 -0.449 1.00 95.50 81 ASP A N 1
ATOM 641 C CA . ASP A 1 81 ? 5.896 12.293 -0.635 1.00 95.50 81 ASP A CA 1
ATOM 642 C C . ASP A 1 81 ? 5.381 12.807 0.711 1.00 95.50 81 ASP A C 1
ATOM 644 O O . ASP A 1 81 ? 4.410 12.286 1.256 1.00 95.50 81 ASP A O 1
ATOM 648 N N . GLU A 1 82 ? 6.038 13.837 1.244 1.00 93.44 82 GLU A N 1
ATOM 649 C CA . GLU A 1 82 ? 5.742 14.369 2.579 1.00 93.44 82 GLU A CA 1
ATOM 650 C C . GLU A 1 82 ? 4.337 14.979 2.689 1.00 93.44 82 GLU A C 1
ATOM 652 O O . GLU A 1 82 ? 3.732 14.954 3.759 1.00 93.44 82 GLU A O 1
ATOM 657 N N . ALA A 1 83 ? 3.780 15.513 1.599 1.00 90.56 83 ALA A N 1
ATOM 658 C CA . ALA A 1 83 ? 2.457 16.134 1.625 1.00 90.56 83 ALA A CA 1
ATOM 659 C C . ALA A 1 83 ? 1.332 15.093 1.733 1.00 90.56 83 ALA A C 1
ATOM 661 O O . ALA A 1 83 ? 0.369 15.282 2.477 1.00 90.56 83 ALA A O 1
ATOM 662 N N . SER A 1 84 ? 1.445 13.990 0.994 1.00 96.25 84 SER A N 1
ATOM 663 C CA . SER A 1 84 ? 0.472 12.894 1.013 1.00 96.25 84 SER A CA 1
ATOM 664 C C . SER A 1 84 ? 0.798 11.799 2.027 1.00 96.25 84 SER A C 1
ATOM 666 O O . SER A 1 84 ? -0.053 10.936 2.257 1.00 96.25 84 SER A O 1
ATOM 668 N N . GLN A 1 85 ? 2.002 11.806 2.611 1.00 97.06 85 GLN A N 1
ATOM 669 C CA . GLN A 1 85 ? 2.538 10.738 3.464 1.00 97.06 85 GLN A CA 1
ATOM 670 C C . GLN A 1 85 ? 2.380 9.362 2.798 1.00 97.06 85 GLN A C 1
ATOM 672 O O . GLN A 1 85 ? 1.801 8.424 3.354 1.00 97.06 85 GLN A O 1
ATOM 677 N N . SER A 1 86 ? 2.815 9.273 1.540 1.00 97.25 86 SER A N 1
ATOM 678 C CA . SER A 1 86 ? 2.671 8.079 0.703 1.00 97.25 86 SER A CA 1
ATOM 679 C C . SER A 1 86 ? 3.952 7.797 -0.077 1.00 97.25 86 SER A C 1
ATOM 681 O O . SER A 1 86 ? 4.669 8.711 -0.492 1.00 97.25 86 SER A O 1
ATOM 683 N N . ALA A 1 87 ? 4.245 6.514 -0.291 1.00 97.44 87 ALA A N 1
ATOM 684 C CA . ALA A 1 87 ? 5.422 6.103 -1.036 1.00 97.44 87 ALA A CA 1
ATOM 685 C C . ALA A 1 87 ? 5.143 6.107 -2.542 1.00 97.44 87 ALA A C 1
ATOM 687 O O . ALA A 1 87 ? 4.100 5.647 -3.017 1.00 97.44 87 ALA A O 1
ATOM 688 N N . ARG A 1 88 ? 6.124 6.585 -3.305 1.00 98.50 88 ARG A N 1
ATOM 689 C CA . ARG A 1 88 ? 6.119 6.566 -4.764 1.00 98.50 88 ARG A CA 1
ATOM 690 C C . ARG A 1 88 ? 7.412 5.950 -5.271 1.00 98.50 88 ARG A C 1
ATOM 692 O O . ARG A 1 88 ? 8.493 6.306 -4.814 1.00 98.50 88 ARG A O 1
ATOM 699 N N . ALA A 1 89 ? 7.309 5.069 -6.255 1.00 98.62 89 ALA A N 1
ATOM 700 C CA . ALA A 1 89 ? 8.442 4.558 -7.005 1.00 98.62 89 ALA A CA 1
ATOM 701 C C . ALA A 1 89 ? 8.324 4.922 -8.487 1.00 98.62 89 ALA A C 1
ATOM 703 O O . ALA A 1 89 ? 7.231 4.932 -9.057 1.00 98.62 89 ALA A O 1
ATOM 704 N N . VAL A 1 90 ? 9.464 5.191 -9.117 1.00 98.75 90 VAL A N 1
ATOM 705 C CA . VAL A 1 90 ? 9.606 5.165 -10.575 1.00 98.75 90 VAL A CA 1
ATOM 706 C C . VAL A 1 90 ? 10.434 3.940 -10.916 1.00 98.75 90 VAL A C 1
ATOM 708 O O . VAL A 1 90 ? 11.570 3.842 -10.462 1.00 98.75 90 VAL A O 1
ATOM 711 N N . ILE A 1 91 ? 9.863 3.009 -11.676 1.00 98.75 91 ILE A N 1
ATOM 712 C CA . ILE A 1 91 ? 10.464 1.708 -11.994 1.00 98.75 91 ILE A CA 1
ATOM 713 C C . ILE A 1 91 ? 10.626 1.596 -13.508 1.00 98.75 91 ILE A C 1
ATOM 715 O O . ILE A 1 91 ? 9.665 1.811 -14.242 1.00 98.75 91 ILE A O 1
ATOM 719 N N . THR A 1 92 ? 11.817 1.239 -13.981 1.00 98.62 92 THR A N 1
ATOM 720 C CA . THR A 1 92 ? 12.096 1.051 -15.412 1.00 98.62 92 THR A CA 1
ATOM 721 C C . THR A 1 92 ? 12.292 -0.426 -15.718 1.00 98.62 92 THR A C 1
ATOM 723 O O . THR A 1 92 ? 13.227 -1.040 -15.213 1.00 98.62 92 THR A O 1
ATOM 726 N N . ILE A 1 93 ? 11.433 -0.975 -16.579 1.00 98.38 93 ILE A N 1
ATOM 727 C CA . ILE A 1 93 ? 11.576 -2.327 -17.131 1.00 98.38 93 ILE A CA 1
ATOM 728 C C . ILE A 1 93 ? 12.194 -2.201 -18.525 1.00 98.38 93 ILE A C 1
ATOM 730 O O . ILE A 1 93 ? 11.614 -1.555 -19.402 1.00 98.38 93 ILE A O 1
ATOM 734 N N . ARG A 1 94 ? 13.361 -2.803 -18.747 1.00 98.00 94 ARG A N 1
ATOM 735 C CA . ARG A 1 94 ? 14.053 -2.824 -20.043 1.00 98.00 94 ARG A CA 1
ATOM 736 C C . ARG A 1 94 ? 13.659 -4.045 -20.865 1.00 98.00 94 ARG A C 1
ATOM 738 O O . ARG A 1 94 ? 13.234 -5.073 -20.344 1.00 98.00 94 ARG A O 1
ATOM 745 N N . GLU A 1 95 ? 13.849 -3.939 -22.176 1.00 96.75 95 GLU A N 1
ATOM 746 C CA . GLU A 1 95 ? 13.780 -5.106 -23.055 1.00 96.75 95 GLU A CA 1
ATOM 747 C C . GLU A 1 95 ? 14.816 -6.152 -22.624 1.00 96.75 95 GLU A C 1
ATOM 749 O O . GLU A 1 95 ? 15.997 -5.840 -22.467 1.00 96.75 95 GLU A O 1
ATOM 754 N N . GLY A 1 96 ? 14.363 -7.392 -22.436 1.00 95.06 96 GLY A N 1
ATOM 755 C CA . GLY A 1 96 ? 15.187 -8.502 -21.948 1.00 95.06 96 GLY A CA 1
ATOM 756 C C . GLY A 1 96 ? 15.204 -8.691 -20.428 1.00 95.06 96 GLY A C 1
ATOM 757 O O . GLY A 1 96 ? 15.721 -9.714 -19.975 1.00 95.06 96 GLY A O 1
ATOM 758 N N . ASP A 1 97 ? 14.616 -7.781 -19.643 1.00 96.69 97 ASP A N 1
ATOM 759 C CA . ASP A 1 97 ? 14.479 -7.987 -18.200 1.00 96.69 97 ASP A CA 1
ATOM 760 C C . ASP A 1 97 ? 13.541 -9.176 -17.883 1.00 96.69 97 ASP A C 1
ATOM 762 O O . ASP A 1 97 ? 12.628 -9.487 -18.662 1.00 96.69 97 ASP A O 1
ATOM 766 N N . PRO A 1 98 ? 13.705 -9.843 -16.720 1.00 95.19 98 PRO A N 1
ATOM 767 C CA . PRO A 1 98 ? 12.794 -10.898 -16.286 1.00 95.19 98 PRO A CA 1
ATOM 768 C C . PRO A 1 98 ? 11.342 -10.417 -16.250 1.00 95.19 98 PRO A C 1
ATOM 770 O O . PRO A 1 98 ? 11.054 -9.319 -15.775 1.00 95.19 98 PRO A O 1
ATOM 773 N N . SER A 1 99 ? 10.398 -11.247 -16.696 1.00 93.38 99 SER A N 1
ATOM 774 C CA . SER A 1 99 ? 8.979 -10.878 -16.689 1.00 93.38 99 SER A CA 1
ATOM 775 C C . SER A 1 99 ? 8.407 -10.801 -15.268 1.00 93.38 99 SER A C 1
ATOM 777 O O . SER A 1 99 ? 8.665 -11.663 -14.426 1.00 93.38 99 SER A O 1
ATOM 779 N N . THR A 1 100 ? 7.563 -9.799 -15.029 1.00 92.75 100 THR A N 1
ATOM 780 C CA . THR A 1 100 ? 6.678 -9.714 -13.858 1.00 92.75 100 THR A CA 1
ATOM 781 C C . THR A 1 100 ? 5.237 -9.723 -14.335 1.00 92.75 100 THR A C 1
ATOM 783 O O . THR A 1 100 ? 4.910 -9.100 -15.346 1.00 92.75 100 THR A O 1
ATOM 786 N N . TYR A 1 101 ? 4.379 -10.447 -13.617 1.00 92.00 101 TYR A N 1
ATOM 787 C CA . TYR A 1 101 ? 2.980 -10.631 -13.976 1.00 92.00 101 TYR A CA 1
ATOM 788 C C . TYR A 1 101 ? 2.082 -9.961 -12.943 1.00 92.00 101 TYR A C 1
ATOM 790 O O . TYR A 1 101 ? 2.144 -10.268 -11.753 1.00 92.00 101 TYR A O 1
ATOM 798 N N . VAL A 1 102 ? 1.191 -9.089 -13.409 1.00 89.75 102 VAL A N 1
ATOM 799 C CA . VAL A 1 102 ? 0.136 -8.503 -12.580 1.00 89.75 102 VAL A CA 1
ATOM 800 C C . VAL A 1 102 ? -1.203 -8.959 -13.131 1.00 89.75 102 VAL A C 1
ATOM 802 O O . VAL A 1 102 ? -1.479 -8.817 -14.322 1.00 89.75 102 VAL A O 1
ATOM 805 N N . THR A 1 103 ? -2.045 -9.561 -12.286 1.00 85.12 103 THR A N 1
ATOM 806 C CA . THR A 1 103 ? -3.334 -10.163 -12.696 1.00 85.12 103 THR A CA 1
ATOM 807 C C . THR A 1 103 ? -3.199 -11.166 -13.857 1.00 85.12 103 THR A C 1
ATOM 809 O O . THR A 1 103 ? -4.029 -11.217 -14.761 1.00 85.12 103 THR A O 1
ATOM 812 N N . GLY A 1 104 ? -2.107 -11.940 -13.869 1.00 86.94 104 GLY A N 1
ATOM 813 C CA . GLY A 1 104 ? -1.819 -12.939 -14.907 1.00 86.94 104 GLY A CA 1
ATOM 814 C C . GLY A 1 104 ? -1.343 -12.368 -16.248 1.00 86.94 104 GLY A C 1
ATOM 815 O O . GLY A 1 104 ? -1.139 -13.131 -17.189 1.00 86.94 104 GLY A O 1
ATOM 816 N N . LYS A 1 105 ? -1.141 -11.049 -16.358 1.00 89.00 105 LYS A N 1
ATOM 817 C CA . LYS A 1 105 ? -0.632 -10.397 -17.572 1.00 89.00 105 LYS A CA 1
ATOM 818 C C . LYS A 1 105 ? 0.803 -9.915 -17.358 1.00 89.00 105 LYS A C 1
ATOM 820 O O . LYS A 1 105 ? 1.059 -9.293 -16.325 1.00 89.00 105 LYS A O 1
ATOM 825 N N . PRO A 1 106 ? 1.728 -10.174 -18.300 1.00 94.31 106 PRO A N 1
ATOM 826 C CA . PRO A 1 106 ? 3.088 -9.671 -18.187 1.00 94.31 106 PRO A CA 1
ATOM 827 C C . PRO A 1 106 ? 3.096 -8.148 -18.326 1.00 94.31 106 PRO A C 1
ATOM 829 O O . PRO A 1 106 ? 2.402 -7.585 -19.180 1.00 94.31 106 PRO A O 1
ATOM 832 N N . LEU A 1 107 ? 3.897 -7.489 -17.495 1.00 96.19 107 LEU A N 1
ATOM 833 C CA . LEU A 1 107 ? 4.218 -6.080 -17.674 1.00 9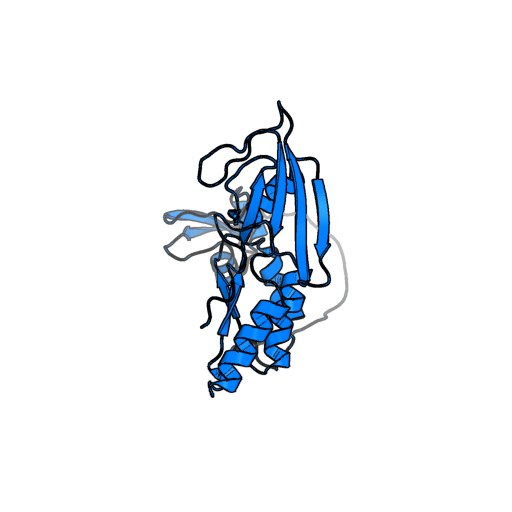6.19 107 LEU A CA 1
ATOM 834 C C . LEU A 1 107 ? 5.107 -5.909 -18.912 1.00 96.19 107 LEU A C 1
ATOM 836 O O . LEU A 1 107 ? 5.938 -6.761 -19.225 1.00 96.19 107 LEU A O 1
ATOM 840 N N . LYS A 1 108 ? 4.902 -4.807 -19.634 1.00 96.62 108 LYS A N 1
ATOM 841 C CA . LYS A 1 108 ? 5.691 -4.448 -20.820 1.00 96.62 108 LYS A CA 1
ATOM 842 C C . LYS A 1 108 ? 6.954 -3.692 -20.408 1.00 96.62 108 LYS A C 1
ATOM 844 O O . LYS A 1 108 ? 6.973 -3.087 -19.335 1.00 96.62 108 LYS A O 1
ATOM 849 N N . ALA A 1 109 ? 7.956 -3.655 -21.281 1.00 97.88 109 ALA A N 1
ATOM 850 C CA . ALA A 1 109 ? 9.058 -2.714 -21.131 1.00 97.88 109 ALA A CA 1
ATOM 851 C C . ALA A 1 109 ? 8.538 -1.262 -21.115 1.00 97.88 109 ALA A C 1
ATOM 853 O O . ALA A 1 109 ? 7.551 -0.932 -21.781 1.00 97.88 109 ALA A O 1
ATOM 854 N N . GLY A 1 110 ? 9.197 -0.408 -20.335 1.00 98.31 110 GLY A N 1
ATOM 855 C CA . GLY A 1 110 ? 8.869 1.004 -20.170 1.00 98.31 110 GLY A CA 1
ATOM 856 C C . GLY A 1 110 ? 9.022 1.499 -18.733 1.00 98.31 110 GLY A C 1
ATOM 857 O O . GLY A 1 110 ? 9.443 0.762 -17.838 1.00 98.31 110 GLY A O 1
ATOM 858 N N . THR A 1 111 ? 8.674 2.768 -18.532 1.00 98.69 111 THR A N 1
ATOM 859 C CA . THR A 1 111 ? 8.788 3.464 -17.247 1.00 98.69 111 THR A CA 1
ATOM 860 C C . THR A 1 111 ? 7.438 3.504 -16.543 1.00 98.69 111 THR A C 1
ATOM 862 O O . THR A 1 111 ? 6.445 3.985 -17.092 1.00 98.69 111 THR A O 1
ATOM 865 N N . TYR A 1 112 ? 7.402 3.019 -15.308 1.00 98.75 112 TYR A N 1
ATOM 866 C CA . TYR A 1 112 ? 6.211 2.948 -14.478 1.00 98.75 112 TYR A CA 1
ATOM 867 C C . TYR A 1 112 ? 6.309 3.940 -13.326 1.00 98.75 112 TYR A C 1
ATOM 869 O O . TYR A 1 112 ? 7.292 3.938 -12.591 1.00 98.75 112 TYR A O 1
ATOM 877 N N . THR A 1 113 ? 5.262 4.738 -13.117 1.00 98.81 113 THR A N 1
ATOM 878 C CA . THR A 1 113 ? 5.026 5.391 -11.823 1.00 98.81 113 THR A CA 1
ATOM 879 C C . THR A 1 113 ? 4.162 4.470 -10.976 1.00 98.81 113 THR A C 1
ATOM 881 O O . THR A 1 113 ? 3.098 4.048 -11.427 1.00 98.81 113 THR A O 1
ATOM 884 N N . VAL A 1 114 ? 4.604 4.172 -9.757 1.00 98.81 114 VAL A N 1
ATOM 885 C CA . VAL A 1 114 ? 3.907 3.311 -8.798 1.00 98.81 114 VAL A CA 1
ATOM 886 C C . VAL A 1 114 ? 3.698 4.079 -7.501 1.00 98.81 114 VAL A C 1
ATOM 888 O O . VAL A 1 114 ? 4.664 4.554 -6.914 1.00 98.81 114 VAL A O 1
ATOM 891 N N . TRP A 1 115 ? 2.459 4.184 -7.036 1.00 98.81 115 TRP A N 1
ATOM 892 C CA . TRP A 1 115 ? 2.132 4.685 -5.700 1.00 98.81 115 TRP A CA 1
ATOM 893 C C . TRP A 1 115 ? 1.709 3.519 -4.825 1.00 98.81 115 TRP A C 1
ATOM 895 O O . TRP A 1 115 ? 0.903 2.700 -5.260 1.00 98.81 115 TRP A O 1
ATOM 905 N N . PHE A 1 116 ? 2.264 3.414 -3.624 1.00 98.19 116 PHE A N 1
ATOM 906 C CA . PHE A 1 116 ? 2.076 2.259 -2.753 1.00 98.19 116 PHE A CA 1
ATOM 907 C C . PHE A 1 116 ? 2.237 2.641 -1.281 1.00 98.19 116 PHE A C 1
ATOM 909 O O . PHE A 1 116 ? 2.579 3.776 -0.946 1.00 98.19 116 PHE A O 1
ATOM 916 N N . GLU A 1 117 ? 1.981 1.678 -0.402 1.00 95.50 117 GLU A N 1
ATOM 917 C CA . GLU A 1 117 ? 2.121 1.856 1.041 1.00 95.50 117 GLU A CA 1
ATOM 918 C C . GLU A 1 117 ? 3.425 1.220 1.541 1.00 95.50 117 GLU A C 1
ATOM 920 O O . GLU A 1 117 ? 3.774 0.107 1.146 1.00 95.50 117 GLU A O 1
ATOM 925 N N . ASN A 1 118 ? 4.138 1.912 2.425 1.00 90.19 118 ASN A N 1
ATOM 926 C CA . ASN A 1 118 ? 5.325 1.413 3.111 1.00 90.19 118 ASN A CA 1
ATOM 927 C C . ASN A 1 118 ? 5.166 1.575 4.633 1.00 90.19 118 ASN A C 1
ATOM 929 O O . ASN A 1 118 ? 4.144 2.043 5.126 1.00 90.19 118 ASN A O 1
ATOM 933 N N . GLU A 1 119 ? 6.186 1.190 5.395 1.00 87.88 119 GLU A N 1
ATOM 934 C CA . GLU A 1 119 ? 6.184 1.339 6.855 1.00 87.88 119 GLU A CA 1
ATOM 935 C C . GLU A 1 119 ? 5.895 2.782 7.312 1.00 87.88 119 GLU A C 1
ATOM 937 O O . GLU A 1 119 ? 5.072 2.981 8.202 1.00 87.88 119 GLU A O 1
ATOM 942 N N . GLN A 1 120 ? 6.494 3.789 6.669 1.00 85.94 120 GLN A N 1
ATOM 943 C CA . GLN A 1 120 ? 6.294 5.199 7.030 1.00 85.94 120 GLN A CA 1
ATOM 944 C C . GLN A 1 120 ? 4.850 5.654 6.786 1.00 85.94 120 GLN A C 1
ATOM 946 O O . GLN A 1 120 ? 4.242 6.280 7.653 1.00 85.94 120 GLN A O 1
ATOM 951 N N . SER A 1 121 ? 4.264 5.301 5.638 1.00 93.06 121 SER A N 1
ATOM 952 C CA . SER A 1 121 ? 2.879 5.660 5.331 1.00 93.06 121 SER A CA 1
ATOM 953 C C . SER A 1 121 ? 1.882 4.918 6.226 1.00 93.06 121 SER A C 1
ATOM 955 O O . SER A 1 121 ? 0.862 5.494 6.609 1.00 93.06 121 SER A O 1
ATOM 957 N N . TYR A 1 122 ? 2.181 3.675 6.626 1.00 92.75 122 TYR A N 1
ATOM 958 C CA . TYR A 1 122 ? 1.389 2.955 7.621 1.00 92.75 122 TYR A CA 1
ATOM 959 C C . TYR A 1 122 ? 1.450 3.609 8.993 1.00 92.75 122 TYR A C 1
ATOM 961 O O . TYR A 1 122 ? 0.396 3.855 9.575 1.00 92.75 122 TYR A O 1
ATOM 969 N N . GLN A 1 123 ? 2.642 3.939 9.489 1.00 85.75 123 GLN A N 1
ATOM 970 C CA . GLN A 1 123 ? 2.811 4.644 10.761 1.00 85.75 123 GLN A CA 1
ATOM 971 C C . GLN A 1 123 ? 2.006 5.947 10.794 1.00 85.75 123 GLN A C 1
ATOM 973 O O . GLN A 1 123 ? 1.219 6.159 11.717 1.00 85.75 123 GLN A O 1
ATOM 978 N N . ALA A 1 124 ? 2.145 6.776 9.755 1.00 85.88 124 ALA A N 1
ATOM 979 C CA . ALA A 1 124 ? 1.450 8.055 9.649 1.00 85.88 124 ALA A CA 1
ATOM 980 C C . ALA A 1 124 ? -0.079 7.893 9.643 1.00 85.88 124 ALA A C 1
ATOM 982 O O . ALA A 1 124 ? -0.795 8.660 10.273 1.00 85.88 124 ALA A O 1
ATOM 983 N N . LYS A 1 125 ? -0.611 6.877 8.957 1.00 93.75 125 LYS A N 1
ATOM 984 C CA . LYS A 1 125 ? -2.062 6.635 8.936 1.00 93.75 125 LYS A CA 1
ATOM 985 C C . LYS A 1 125 ? -2.563 6.064 10.256 1.00 93.75 125 LYS A C 1
ATOM 987 O O . LYS A 1 125 ? -3.613 6.474 10.739 1.00 93.75 125 LYS A O 1
ATOM 992 N N . LEU A 1 126 ? -1.832 5.125 10.855 1.00 90.38 126 LEU A N 1
ATOM 993 C CA . LEU A 1 126 ? -2.223 4.493 12.117 1.00 90.38 126 LEU A CA 1
ATOM 994 C C . LEU A 1 126 ? -2.257 5.498 13.279 1.00 90.38 126 LEU A C 1
ATOM 996 O O . LEU A 1 126 ? -3.082 5.329 14.178 1.00 90.38 126 LEU A O 1
ATOM 1000 N N . SER A 1 127 ? -1.459 6.574 13.242 1.00 85.12 127 SER A N 1
ATOM 1001 C CA . SER A 1 127 ? -1.514 7.623 14.271 1.00 85.12 127 SER A CA 1
ATOM 1002 C C . SER A 1 127 ? -2.874 8.326 14.345 1.00 85.12 127 SER A C 1
ATOM 1004 O O . SER A 1 127 ? -3.274 8.731 15.438 1.00 85.12 127 SER A O 1
ATOM 1006 N N . LEU A 1 128 ? -3.634 8.377 13.239 1.00 88.75 128 LEU A N 1
ATOM 1007 C CA . LEU A 1 128 ? -4.987 8.952 13.202 1.00 88.75 128 LEU A CA 1
ATOM 1008 C C . LEU A 1 128 ? -5.949 8.251 14.170 1.00 88.75 128 LEU A C 1
ATOM 1010 O O . LEU A 1 128 ? -6.909 8.857 14.644 1.00 88.75 128 LEU A O 1
ATOM 1014 N N . VAL A 1 129 ? -5.698 6.978 14.496 1.00 88.81 129 VAL A N 1
ATOM 1015 C CA . VAL A 1 129 ? -6.519 6.242 15.465 1.00 88.81 129 VAL A CA 1
ATOM 1016 C C . VAL A 1 129 ? -6.441 6.886 16.844 1.00 88.81 129 VAL A C 1
ATOM 1018 O O . VAL A 1 129 ? -7.465 7.122 17.488 1.00 88.81 129 VAL A O 1
ATOM 1021 N N . ASN A 1 130 ? -5.222 7.183 17.290 1.00 83.94 130 ASN A N 1
ATOM 1022 C CA . ASN A 1 130 ? -4.982 7.794 18.589 1.00 83.94 130 ASN A CA 1
ATOM 1023 C C . ASN A 1 130 ? -5.353 9.274 18.582 1.00 83.94 130 ASN A C 1
ATOM 1025 O O . ASN A 1 130 ? -5.991 9.734 19.526 1.00 83.94 130 ASN A O 1
ATOM 1029 N N . GLU A 1 131 ? -5.018 9.983 17.504 1.00 85.50 131 GLU A N 1
ATOM 1030 C CA . GLU A 1 131 ? -5.306 11.408 17.332 1.00 85.50 131 GLU A CA 1
ATOM 1031 C C . GLU A 1 131 ? -6.804 11.718 17.427 1.00 85.50 131 GLU A C 1
ATOM 1033 O O . GLU A 1 131 ? -7.207 12.607 18.175 1.00 85.50 131 GLU A O 1
ATOM 1038 N N . TYR A 1 132 ? -7.640 10.937 16.738 1.00 87.31 132 TYR A N 1
ATOM 1039 C CA . TYR A 1 132 ? -9.092 11.133 16.723 1.00 87.31 132 TYR A CA 1
ATOM 1040 C C . TYR A 1 132 ? -9.840 10.266 17.741 1.00 87.31 132 TYR A C 1
ATOM 1042 O O . TYR A 1 132 ? -11.067 10.326 17.831 1.00 87.31 132 TYR A O 1
ATOM 1050 N N . GLY A 1 133 ? -9.124 9.430 18.498 1.00 88.12 133 GLY A N 1
ATOM 1051 C CA . GLY A 1 133 ? -9.717 8.510 19.464 1.00 88.12 133 GLY A CA 1
ATOM 1052 C C . GLY A 1 133 ? -10.717 7.521 18.851 1.00 88.12 133 GLY A C 1
ATOM 1053 O O . GLY A 1 133 ? -11.626 7.079 19.553 1.00 88.12 133 GLY A O 1
ATOM 1054 N N . ILE A 1 134 ? -10.571 7.194 17.565 1.00 93.00 134 ILE A N 1
ATOM 1055 C CA . ILE A 1 134 ? -11.481 6.309 16.828 1.00 93.00 134 ILE A CA 1
ATOM 1056 C C . ILE A 1 134 ? -11.201 4.829 17.118 1.00 93.00 134 ILE A C 1
ATOM 1058 O O . ILE A 1 134 ? -10.151 4.482 17.657 1.00 93.00 134 ILE A O 1
ATOM 1062 N N . ARG A 1 135 ? -12.138 3.937 16.771 1.00 94.12 135 ARG A N 1
ATOM 1063 C CA . ARG A 1 135 ? -12.040 2.503 17.105 1.00 94.12 135 ARG A CA 1
ATOM 1064 C C . ARG A 1 135 ? -10.872 1.785 16.439 1.00 94.12 135 ARG A C 1
ATOM 1066 O O . ARG A 1 135 ? -10.322 0.866 17.036 1.00 94.12 135 ARG A O 1
ATOM 1073 N N . GLY A 1 136 ? -10.513 2.156 15.212 1.00 91.56 136 GLY A N 1
ATOM 1074 C CA . GLY A 1 136 ? -9.298 1.629 14.599 1.00 91.56 136 GLY A CA 1
ATOM 1075 C C . GLY A 1 136 ? -9.304 1.562 13.083 1.00 91.56 136 GLY A C 1
ATOM 1076 O O . GLY A 1 136 ? -9.855 2.430 12.405 1.00 91.56 136 GLY A O 1
ATOM 1077 N N . VAL A 1 137 ? -8.666 0.517 12.554 1.00 93.94 137 VAL A N 1
ATOM 1078 C CA . VAL A 1 137 ? -8.447 0.319 11.115 1.00 93.94 137 VAL A CA 1
ATOM 1079 C C . VAL A 1 137 ? -8.955 -1.035 10.647 1.00 93.94 137 VAL A C 1
ATOM 1081 O O . VAL A 1 137 ? -8.962 -2.003 11.404 1.00 93.94 137 VAL A O 1
ATOM 1084 N N . GLY A 1 138 ? -9.372 -1.117 9.387 1.00 94.75 138 GLY A N 1
ATOM 1085 C CA . GLY A 1 138 ? -9.612 -2.389 8.719 1.00 94.75 138 GLY A CA 1
ATOM 1086 C C . GLY A 1 138 ? -8.782 -2.502 7.445 1.00 94.75 138 GLY A C 1
ATOM 1087 O O . GLY A 1 138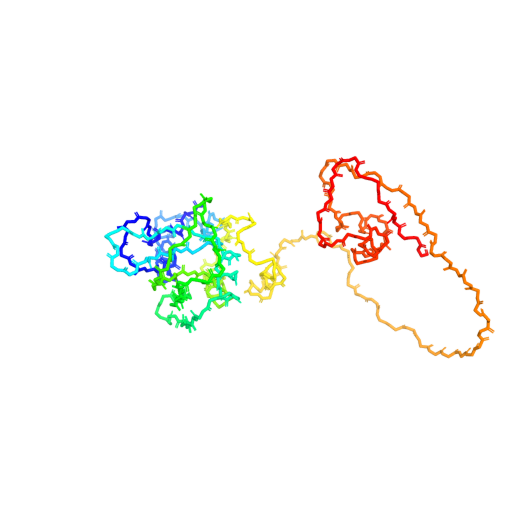 ? -8.603 -1.535 6.709 1.00 94.75 138 GLY A O 1
ATOM 1088 N N . HIS A 1 139 ? -8.262 -3.699 7.209 1.00 93.38 139 HIS A N 1
ATOM 1089 C CA . HIS A 1 139 ? -7.168 -3.947 6.279 1.00 93.38 139 HIS A CA 1
ATOM 1090 C C . HIS A 1 139 ? -7.669 -4.514 4.953 1.00 93.38 139 HIS A C 1
ATOM 1092 O O . HIS A 1 139 ? -8.378 -5.523 4.939 1.00 93.38 139 HIS A O 1
ATOM 1098 N N . TRP A 1 140 ? -7.276 -3.898 3.837 1.00 93.81 140 TRP A N 1
ATOM 1099 C CA . TRP A 1 140 ? -7.635 -4.355 2.496 1.00 93.81 140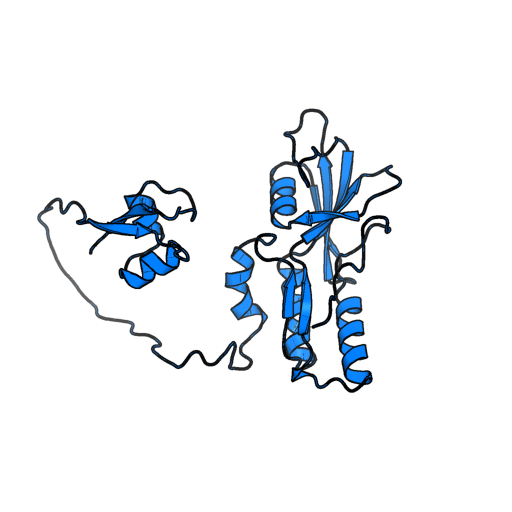 TRP A CA 1
ATOM 1100 C C . TRP A 1 140 ? -6.402 -4.612 1.615 1.00 93.81 140 TRP A C 1
ATOM 1102 O O . TRP A 1 140 ? -5.740 -3.679 1.180 1.00 93.81 140 TRP A O 1
ATOM 1112 N N . SER A 1 141 ? -6.068 -5.857 1.290 1.00 91.56 141 SER A N 1
ATOM 1113 C CA . SER A 1 141 ? -6.531 -7.064 1.977 1.00 91.56 141 SER A CA 1
ATOM 1114 C C . SER A 1 141 ? -5.343 -7.884 2.437 1.00 91.56 141 SER A C 1
ATOM 1116 O O . SER A 1 141 ? -4.267 -7.797 1.853 1.00 91.56 141 SER A O 1
ATOM 1118 N N . ILE A 1 142 ? -5.580 -8.705 3.457 1.00 85.81 142 ILE A N 1
ATOM 1119 C CA . ILE A 1 142 ? -4.607 -9.670 3.969 1.00 85.81 142 ILE A CA 1
ATOM 1120 C C . ILE A 1 142 ? -4.037 -10.499 2.808 1.00 85.81 142 ILE A C 1
ATOM 1122 O O . ILE A 1 142 ? -4.781 -10.930 1.920 1.00 85.81 142 ILE A O 1
ATOM 1126 N N . GLY A 1 143 ? -2.723 -10.711 2.832 1.00 88.31 143 GLY A N 1
ATOM 1127 C CA . GLY A 1 143 ? -1.958 -11.410 1.802 1.00 88.31 143 GLY A CA 1
ATOM 1128 C C . GLY A 1 143 ? -1.416 -10.509 0.689 1.00 88.31 143 GLY A C 1
ATOM 1129 O O . GLY A 1 143 ? -0.715 -11.006 -0.192 1.00 88.31 143 GLY A O 1
ATOM 1130 N N . GLN A 1 144 ? -1.719 -9.208 0.704 1.00 92.12 144 GLN A N 1
ATOM 1131 C CA . GLN A 1 144 ? -1.143 -8.246 -0.243 1.00 92.12 144 GLN A CA 1
ATOM 1132 C C . GLN A 1 144 ? 0.035 -7.468 0.360 1.00 92.12 144 GLN A C 1
ATOM 1134 O O . GLN A 1 144 ? 0.846 -6.907 -0.376 1.00 92.12 144 GLN A O 1
ATOM 1139 N N . GLU A 1 145 ? 0.146 -7.470 1.685 1.00 88.25 145 GLU A N 1
ATOM 1140 C CA . GLU A 1 145 ? 1.197 -6.842 2.469 1.00 88.25 145 GLU A CA 1
ATOM 1141 C C . GLU A 1 145 ? 2.484 -7.665 2.562 1.00 88.25 145 GLU A C 1
ATOM 1143 O O . GLU A 1 145 ? 2.494 -8.885 2.403 1.00 88.25 145 GLU A 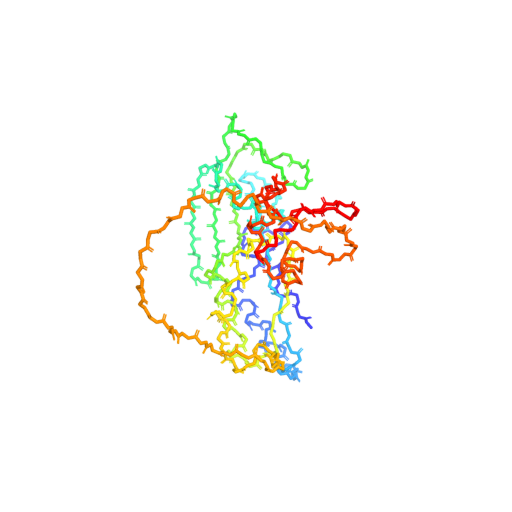O 1
ATOM 1148 N N . ASP A 1 146 ? 3.573 -6.991 2.931 1.00 80.31 146 ASP A N 1
ATOM 1149 C CA . ASP A 1 146 ? 4.720 -7.669 3.526 1.00 80.31 146 ASP A CA 1
ATOM 1150 C C . ASP A 1 146 ? 4.364 -8.111 4.953 1.00 80.31 146 ASP A C 1
ATOM 1152 O O . ASP A 1 146 ? 3.980 -7.285 5.777 1.00 80.31 146 ASP A O 1
ATOM 1156 N N . SER A 1 147 ? 4.517 -9.397 5.277 1.00 75.88 147 SER A N 1
ATOM 1157 C CA . SER A 1 147 ? 4.145 -9.929 6.595 1.00 75.88 147 SER A CA 1
ATOM 1158 C C . SER A 1 147 ? 4.886 -9.268 7.763 1.00 75.88 147 SER A C 1
ATOM 1160 O O . SER A 1 147 ? 4.398 -9.306 8.891 1.00 75.88 147 SER A O 1
ATOM 1162 N N . SER A 1 148 ? 6.049 -8.655 7.515 1.00 76.62 148 SER A N 1
ATOM 1163 C CA . SER A 1 148 ? 6.808 -7.916 8.531 1.00 76.62 148 SER A CA 1
ATOM 1164 C C . SER A 1 148 ? 6.040 -6.735 9.122 1.00 76.62 148 SER A C 1
ATOM 1166 O O . SER A 1 148 ? 6.320 -6.376 10.267 1.00 76.62 148 SER A O 1
ATOM 1168 N N . ILE A 1 149 ? 5.034 -6.186 8.422 1.00 78.25 149 ILE A N 1
ATOM 1169 C CA . ILE A 1 149 ? 4.232 -5.092 8.978 1.00 78.25 149 ILE A CA 1
ATOM 1170 C C . ILE A 1 149 ? 3.547 -5.534 10.270 1.00 78.25 149 ILE A C 1
ATOM 1172 O O . ILE A 1 149 ? 3.560 -4.794 11.244 1.00 78.25 149 ILE A O 1
ATOM 1176 N N . TRP A 1 150 ? 3.043 -6.768 10.344 1.00 81.19 150 TRP A N 1
ATOM 1177 C CA . TRP A 1 150 ? 2.298 -7.251 11.510 1.00 81.19 150 TRP A CA 1
ATOM 1178 C C . TRP A 1 150 ? 3.141 -7.296 12.786 1.00 81.19 150 TRP A C 1
ATOM 1180 O O . TRP A 1 150 ? 2.608 -7.108 13.876 1.00 81.19 150 TRP A O 1
ATOM 1190 N N . ASN A 1 151 ? 4.458 -7.469 12.654 1.00 75.94 151 ASN A N 1
ATOM 1191 C CA . ASN A 1 151 ? 5.382 -7.417 13.787 1.00 75.94 151 ASN A CA 1
ATOM 1192 C C . ASN A 1 151 ? 5.592 -5.987 14.298 1.00 75.94 151 ASN A C 1
ATOM 1194 O O . ASN A 1 151 ? 5.889 -5.786 15.473 1.00 75.94 151 ASN A O 1
ATOM 1198 N N . ALA A 1 152 ? 5.446 -4.998 13.419 1.00 70.19 152 ALA A N 1
ATOM 1199 C CA . ALA A 1 152 ? 5.662 -3.595 13.729 1.00 70.19 152 ALA A CA 1
ATOM 1200 C C . ALA A 1 152 ? 4.369 -2.870 14.150 1.00 70.19 152 ALA A C 1
ATOM 1202 O O . ALA A 1 152 ? 4.414 -1.869 14.857 1.00 70.19 152 ALA A O 1
ATOM 1203 N N . TYR A 1 153 ? 3.196 -3.416 13.824 1.00 73.25 153 TYR A N 1
ATOM 1204 C CA . TYR A 1 153 ? 1.904 -2.866 14.250 1.00 73.25 153 TYR A CA 1
ATOM 1205 C C . TYR A 1 153 ? 1.799 -2.559 15.752 1.00 73.25 153 TYR A C 1
ATOM 1207 O O . TYR A 1 153 ? 1.382 -1.449 16.086 1.00 73.25 153 TYR A O 1
ATOM 1215 N N . PRO A 1 154 ? 2.195 -3.464 16.672 1.00 70.25 154 PRO A N 1
ATOM 1216 C CA . PRO A 1 154 ? 2.129 -3.188 18.106 1.00 70.25 154 PRO A CA 1
ATOM 1217 C C . PRO A 1 154 ? 2.970 -1.981 18.544 1.00 70.25 154 PRO A C 1
ATOM 1219 O O . PRO A 1 154 ? 2.628 -1.332 19.530 1.00 70.25 154 PRO A O 1
ATOM 1222 N N . THR A 1 155 ? 4.054 -1.662 17.827 1.00 67.94 155 THR A N 1
ATOM 1223 C CA . THR A 1 155 ? 4.928 -0.530 18.167 1.00 67.94 155 THR A CA 1
ATOM 1224 C C . THR A 1 155 ? 4.396 0.792 17.618 1.00 67.94 155 THR A C 1
ATOM 1226 O O . THR A 1 155 ? 4.576 1.825 18.256 1.00 67.94 155 TH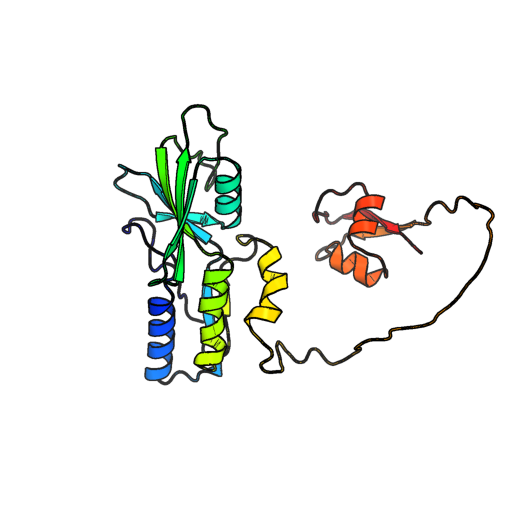R A O 1
ATOM 1229 N N . TRP A 1 156 ? 3.703 0.769 16.476 1.00 65.75 156 TRP A N 1
ATOM 1230 C CA . TRP A 1 156 ? 3.145 1.970 15.841 1.00 65.75 156 TRP A CA 1
ATOM 1231 C C . TRP A 1 156 ? 1.800 2.388 16.420 1.00 65.75 156 TRP A C 1
ATOM 1233 O O . TRP A 1 156 ? 1.514 3.577 16.528 1.00 65.75 156 TRP A O 1
ATOM 1243 N N . TYR A 1 157 ? 0.970 1.416 16.798 1.00 61.16 157 TYR A N 1
ATOM 1244 C CA . TYR A 1 157 ? -0.322 1.701 17.416 1.00 61.16 157 TYR A CA 1
ATOM 1245 C C . TYR A 1 157 ? -0.163 2.271 18.829 1.00 61.16 157 TYR A C 1
ATOM 1247 O O . TYR A 1 157 ? -1.019 3.030 19.281 1.00 61.16 157 TYR A O 1
ATOM 1255 N N . GLY A 1 158 ? 0.939 1.930 19.511 1.00 53.16 158 GLY A N 1
ATOM 1256 C CA . GLY A 1 158 ? 1.153 2.253 20.917 1.00 53.16 158 GLY A CA 1
ATOM 1257 C C . GLY A 1 158 ? 0.113 1.587 21.824 1.00 53.16 158 GLY A C 1
ATOM 1258 O O . GLY A 1 158 ? -0.978 1.193 21.407 1.00 53.16 158 GLY A O 1
ATOM 1259 N N . THR A 1 159 ? 0.433 1.429 23.104 1.00 44.84 159 THR A N 1
ATOM 1260 C CA . THR A 1 159 ? -0.565 0.985 24.072 1.00 44.84 159 THR A CA 1
ATOM 1261 C C . THR A 1 159 ? -1.559 2.122 24.294 1.00 44.84 159 THR A C 1
ATOM 1263 O O . THR A 1 159 ? -1.279 3.090 24.993 1.00 44.84 159 THR A O 1
ATOM 1266 N N . LYS A 1 160 ? -2.787 1.972 23.800 1.00 47.41 160 LYS A N 1
ATOM 1267 C CA . LYS A 1 160 ? -3.944 2.572 24.484 1.00 47.41 160 LYS A CA 1
ATOM 1268 C C . LYS A 1 160 ? -4.323 1.672 25.681 1.00 47.41 160 LYS A C 1
ATOM 1270 O O . LYS A 1 160 ? -5.475 1.305 25.837 1.00 47.41 160 LYS A O 1
ATOM 1275 N N . ASP A 1 161 ? -3.311 1.136 26.373 1.00 44.88 161 ASP A N 1
ATOM 1276 C CA . ASP A 1 161 ? -3.280 -0.049 27.260 1.00 44.88 161 ASP A CA 1
ATOM 1277 C C . ASP A 1 161 ? -4.030 -1.329 26.822 1.00 44.88 161 ASP A C 1
ATOM 1279 O O . ASP A 1 161 ? -3.935 -2.351 27.494 1.00 44.88 161 ASP A O 1
ATOM 1283 N N . GLN A 1 162 ? -4.699 -1.354 25.667 1.00 47.78 162 GLN A N 1
ATOM 1284 C CA . GLN A 1 162 ? -5.479 -2.496 25.192 1.00 47.78 162 GLN A CA 1
ATOM 1285 C C . GLN A 1 162 ? -5.490 -2.566 23.657 1.00 47.78 162 GLN A C 1
ATOM 1287 O O . GLN A 1 162 ? -6.480 -2.218 23.014 1.00 47.78 162 GLN A O 1
ATOM 1292 N N . ALA A 1 163 ? -4.455 -3.141 23.037 1.00 43.75 163 ALA A N 1
ATOM 1293 C CA . ALA A 1 163 ? -4.706 -3.914 21.815 1.00 43.75 163 ALA A CA 1
ATOM 1294 C C . ALA A 1 163 ? -5.384 -5.229 22.248 1.00 43.75 163 ALA A C 1
ATOM 1296 O O . ALA A 1 163 ? -4.789 -6.297 22.171 1.00 43.75 163 ALA A O 1
ATOM 1297 N N . LEU A 1 164 ? -6.610 -5.092 22.776 1.00 36.66 164 LEU A N 1
ATOM 1298 C CA . LEU A 1 164 ? -7.394 -6.083 23.516 1.00 36.66 164 LEU A CA 1
ATOM 1299 C C . LEU A 1 164 ? -6.737 -6.510 24.845 1.00 36.66 164 LEU A C 1
ATOM 1301 O O . LEU A 1 164 ? -5.585 -6.929 24.884 1.00 36.66 164 LEU A O 1
ATOM 1305 N N . GLU A 1 165 ? -7.489 -6.476 25.948 1.00 29.53 165 GLU A N 1
ATOM 1306 C CA . GLU A 1 165 ? -7.223 -7.413 27.042 1.00 29.53 165 GLU A CA 1
ATOM 1307 C C . GLU A 1 165 ? -7.318 -8.829 26.462 1.00 29.53 165 GLU A C 1
ATOM 1309 O O . GLU A 1 165 ? -8.401 -9.380 26.269 1.00 29.53 165 GLU A O 1
ATOM 1314 N N . VAL A 1 166 ? -6.170 -9.418 26.134 1.00 41.03 166 VAL A N 1
ATOM 1315 C CA . VAL A 1 166 ? -6.038 -10.868 26.132 1.00 41.03 166 VAL A CA 1
ATOM 1316 C C . VAL A 1 166 ? -5.888 -11.233 27.600 1.00 41.03 166 VAL A C 1
ATOM 1318 O O . VAL A 1 166 ? -4.856 -10.935 28.202 1.00 41.03 166 VAL A O 1
ATOM 1321 N N . ASP A 1 167 ? -6.960 -11.790 28.169 1.00 31.06 167 ASP A N 1
ATOM 1322 C CA . ASP A 1 167 ? -7.036 -12.325 29.531 1.00 31.06 167 ASP A CA 1
ATOM 1323 C C . ASP A 1 167 ? -5.685 -12.917 29.960 1.00 31.06 167 ASP A C 1
ATOM 1325 O O . ASP A 1 167 ? -5.122 -13.808 29.313 1.00 31.06 167 ASP A O 1
ATOM 1329 N N . GLY A 1 168 ? -5.116 -12.293 30.988 1.00 36.00 168 GLY A N 1
ATOM 1330 C CA . GLY A 1 168 ? -3.701 -12.348 31.286 1.00 36.00 168 GLY A CA 1
ATOM 1331 C C . GLY A 1 168 ? -3.226 -13.751 31.630 1.00 36.00 168 GLY A C 1
ATOM 1332 O O . GLY A 1 168 ? -3.800 -14.432 32.478 1.00 36.00 168 GLY A O 1
ATOM 1333 N N . LYS A 1 169 ? -2.086 -14.127 31.049 1.00 28.86 169 LYS A N 1
ATOM 1334 C CA . LYS A 1 169 ? -1.081 -14.954 31.721 1.00 28.86 169 LYS A CA 1
ATOM 1335 C C . LYS A 1 169 ? 0.299 -14.755 31.098 1.00 28.86 169 LYS A C 1
ATOM 1337 O O . LYS A 1 169 ? 0.587 -15.237 30.009 1.00 28.86 169 LYS A O 1
ATOM 1342 N N . ASN A 1 170 ? 1.136 -14.131 31.926 1.00 30.30 170 ASN A N 1
ATOM 1343 C CA . ASN A 1 170 ? 2.579 -14.322 32.073 1.00 30.30 170 ASN A CA 1
ATOM 1344 C C . ASN A 1 170 ? 3.510 -13.381 31.295 1.00 30.30 170 ASN A C 1
ATOM 1346 O O . ASN A 1 170 ? 3.866 -13.600 30.143 1.00 30.30 170 ASN A O 1
ATOM 1350 N N . GLN A 1 171 ? 4.002 -12.393 32.044 1.00 27.53 171 GLN A N 1
ATOM 1351 C CA . GLN A 1 171 ? 5.335 -11.808 31.898 1.00 27.53 171 GLN A CA 1
ATOM 1352 C C . GLN A 1 171 ? 6.320 -12.529 32.863 1.00 27.53 171 GLN A C 1
ATOM 1354 O O . GLN A 1 171 ? 5.893 -13.402 33.621 1.00 27.53 171 GLN A O 1
ATOM 1359 N N . PRO A 1 172 ? 7.636 -12.261 32.810 1.00 41.34 172 PRO A N 1
ATOM 1360 C CA . PRO A 1 172 ? 8.647 -13.235 32.423 1.00 41.34 172 PRO A CA 1
ATOM 1361 C C . PRO A 1 172 ? 9.512 -13.685 33.613 1.00 41.34 172 PRO A C 1
ATOM 1363 O O . PRO A 1 172 ? 9.546 -13.035 34.655 1.00 41.34 172 PRO A O 1
ATOM 1366 N N . ALA A 1 173 ? 10.278 -14.762 33.445 1.00 30.58 173 ALA A N 1
ATOM 1367 C CA . ALA A 1 173 ? 11.335 -15.118 34.388 1.00 30.58 173 ALA A CA 1
ATOM 1368 C C . ALA A 1 173 ? 12.687 -15.184 33.670 1.00 30.58 173 ALA A C 1
ATOM 1370 O O . ALA A 1 173 ? 12.894 -16.010 32.783 1.00 30.58 173 ALA A O 1
ATOM 1371 N N . THR A 1 174 ? 13.599 -14.301 34.076 1.00 30.47 174 THR A N 1
ATOM 1372 C CA . THR A 1 174 ? 15.043 -14.394 33.842 1.00 30.47 174 THR A CA 1
ATOM 1373 C C . THR A 1 174 ? 15.757 -14.960 35.075 1.00 30.47 174 THR A C 1
ATOM 1375 O O . THR A 1 174 ? 15.366 -14.668 36.201 1.00 30.47 174 THR A O 1
ATOM 1378 N N . GLU A 1 175 ? 16.860 -15.662 34.790 1.00 32.22 175 GLU A N 1
ATOM 1379 C CA . GLU A 1 175 ? 17.993 -16.092 35.636 1.00 32.22 175 GLU A CA 1
ATOM 1380 C C . GLU A 1 175 ? 17.890 -17.369 36.494 1.00 32.22 175 GLU A C 1
ATOM 1382 O O . GLU A 1 175 ? 17.262 -17.386 37.546 1.00 32.22 175 GLU A O 1
ATOM 1387 N N . VAL A 1 176 ? 18.709 -18.374 36.127 1.00 28.36 176 VAL A N 1
ATOM 1388 C CA . VAL A 1 176 ? 19.583 -19.131 37.053 1.00 28.36 176 VAL A CA 1
ATOM 1389 C C . VAL A 1 176 ? 20.948 -19.367 36.376 1.00 28.36 176 VAL A C 1
ATOM 1391 O O . VAL A 1 176 ? 21.036 -19.544 35.164 1.00 28.36 176 VAL A O 1
ATOM 1394 N N . ASN A 1 177 ? 22.011 -19.316 37.181 1.00 27.53 177 ASN A N 1
ATOM 1395 C CA . ASN A 1 177 ? 23.426 -19.167 36.833 1.00 27.53 177 ASN A CA 1
ATOM 1396 C C . ASN A 1 177 ? 24.261 -20.424 37.220 1.00 27.53 177 ASN A C 1
ATOM 1398 O O . ASN A 1 177 ? 23.949 -21.057 38.226 1.00 27.53 177 ASN A O 1
ATOM 1402 N N . LYS A 1 178 ? 25.386 -20.637 36.504 1.00 27.41 178 LYS A N 1
ATOM 1403 C CA . LYS A 1 178 ? 26.645 -21.392 36.804 1.00 27.41 178 LYS A CA 1
ATOM 1404 C C . LYS A 1 178 ? 26.783 -22.922 36.577 1.00 27.41 178 LYS A C 1
ATOM 1406 O O . LYS A 1 178 ? 26.227 -23.701 37.336 1.00 27.41 178 LYS A O 1
ATOM 1411 N N . ASN A 1 179 ? 27.709 -23.247 35.644 1.00 27.17 179 ASN A N 1
ATOM 1412 C CA . ASN A 1 179 ? 28.903 -24.149 35.692 1.00 27.17 179 ASN A CA 1
ATOM 1413 C C . ASN A 1 179 ? 28.711 -25.633 36.130 1.00 27.17 179 ASN A C 1
ATOM 1415 O O . ASN A 1 179 ? 28.024 -25.877 37.106 1.00 27.17 179 ASN A O 1
ATOM 1419 N N . THR A 1 180 ? 29.314 -26.699 35.567 1.00 29.86 180 THR A N 1
ATOM 1420 C CA . THR A 1 180 ? 30.586 -26.935 34.832 1.00 29.86 180 THR A CA 1
ATOM 1421 C C . THR A 1 180 ? 30.616 -28.389 34.280 1.00 29.86 180 THR A C 1
ATOM 1423 O O . THR A 1 180 ? 30.025 -29.263 34.904 1.00 29.86 180 THR A O 1
ATOM 1426 N N . GLU A 1 181 ? 31.398 -28.606 33.207 1.00 30.50 181 GLU A N 1
ATOM 1427 C CA . GLU A 1 181 ? 32.211 -29.799 32.825 1.00 30.50 181 GLU A CA 1
ATOM 1428 C C . GLU A 1 181 ? 31.615 -31.115 32.243 1.00 30.50 181 GLU A C 1
ATOM 1430 O O . GLU A 1 181 ? 30.865 -31.847 32.879 1.00 30.50 181 GLU A O 1
ATOM 1435 N N . ASP A 1 182 ? 32.101 -31.401 31.019 1.00 32.62 182 ASP A N 1
ATOM 1436 C CA . ASP A 1 182 ? 32.527 -32.666 30.380 1.00 32.62 182 ASP A CA 1
ATOM 1437 C C . ASP A 1 182 ? 31.610 -33.908 30.294 1.00 32.62 182 ASP A C 1
ATOM 1439 O O . ASP A 1 182 ? 31.662 -34.836 31.094 1.00 32.62 182 ASP A O 1
ATOM 1443 N N . ASN A 1 183 ? 30.857 -33.929 29.184 1.00 34.06 183 ASN A N 1
ATOM 1444 C CA . ASN A 1 183 ? 30.749 -34.952 28.121 1.00 34.06 183 ASN A CA 1
ATOM 1445 C C . ASN A 1 183 ? 30.842 -36.461 28.473 1.00 34.06 183 ASN A C 1
ATOM 1447 O O . ASN A 1 183 ? 31.835 -36.938 29.022 1.00 34.06 183 ASN A O 1
ATOM 1451 N N . PRO A 1 184 ? 29.911 -37.271 27.933 1.00 37.31 184 PRO A N 1
ATOM 1452 C CA . PRO A 1 184 ? 30.195 -37.864 26.621 1.00 37.31 184 PRO A CA 1
ATOM 1453 C C . PRO A 1 184 ? 29.039 -37.703 25.618 1.00 37.31 184 PRO A C 1
ATOM 1455 O O . PRO A 1 184 ? 27.867 -37.751 25.983 1.00 37.31 184 PRO A O 1
ATOM 1458 N N . ILE A 1 185 ? 29.396 -37.542 24.337 1.00 40.94 185 ILE A N 1
ATOM 1459 C CA . ILE A 1 185 ? 28.474 -37.361 23.208 1.00 40.94 185 ILE A CA 1
ATOM 1460 C C . ILE A 1 185 ? 27.685 -38.657 23.026 1.00 40.94 185 ILE A C 1
ATOM 1462 O O . ILE A 1 185 ? 28.179 -39.624 22.446 1.00 40.94 185 ILE A O 1
ATOM 1466 N N . VAL A 1 186 ? 26.464 -38.671 23.551 1.00 38.34 186 VAL A N 1
ATOM 1467 C CA . VAL A 1 186 ? 25.417 -39.592 23.123 1.00 38.34 186 VAL A CA 1
ATOM 1468 C C . VAL A 1 186 ? 24.714 -38.891 21.972 1.00 38.34 186 VAL A C 1
ATOM 1470 O O . VAL A 1 186 ? 24.177 -37.798 22.149 1.00 38.34 186 VAL A O 1
ATOM 1473 N N . ASP A 1 187 ? 24.789 -39.488 20.789 1.00 40.97 187 ASP A N 1
ATOM 1474 C CA . ASP A 1 187 ? 24.059 -39.058 19.600 1.00 40.97 187 ASP A CA 1
ATOM 1475 C C . ASP A 1 187 ? 22.557 -39.274 19.849 1.00 40.97 187 ASP A C 1
ATOM 1477 O O . ASP A 1 187 ? 21.995 -40.328 19.551 1.00 40.97 187 ASP A O 1
ATOM 1481 N N . ASN A 1 188 ? 21.932 -38.315 20.534 1.00 44.78 188 ASN A N 1
ATOM 1482 C CA . ASN A 1 188 ? 20.486 -38.241 20.670 1.00 44.78 188 ASN A CA 1
ATOM 1483 C C . ASN A 1 188 ? 19.945 -37.682 19.356 1.00 44.78 188 ASN A C 1
ATOM 1485 O O . ASN A 1 188 ? 19.725 -36.477 19.228 1.00 44.78 188 ASN A O 1
ATOM 1489 N N . GLU A 1 189 ? 19.744 -38.569 18.382 1.00 54.88 189 GLU A N 1
ATOM 1490 C CA . GLU A 1 189 ? 18.838 -38.299 17.268 1.00 54.88 189 GLU A CA 1
ATOM 1491 C C . GLU A 1 189 ? 17.526 -37.749 17.855 1.00 54.88 189 GLU A C 1
ATOM 1493 O O . GLU A 1 189 ? 16.954 -38.385 18.750 1.00 54.88 189 GLU A O 1
ATOM 1498 N N . PRO A 1 190 ? 17.067 -36.558 17.432 1.00 60.75 190 PRO A N 1
ATOM 1499 C CA . PRO A 1 190 ? 15.869 -35.954 17.992 1.00 60.75 190 PRO A CA 1
ATOM 1500 C C . PRO A 1 190 ? 14.684 -36.901 17.796 1.00 60.75 190 PRO A C 1
ATOM 1502 O O . PRO A 1 190 ? 14.357 -37.299 16.676 1.00 60.75 190 PRO A O 1
ATOM 1505 N N . GLU A 1 191 ? 14.035 -37.282 18.894 1.00 77.50 191 GLU A N 1
ATOM 1506 C CA . GLU A 1 191 ? 12.810 -38.067 18.824 1.00 77.50 191 GLU A CA 1
ATOM 1507 C C . GLU A 1 191 ? 11.697 -37.179 18.234 1.00 77.50 191 GLU A C 1
ATOM 1509 O O . GLU A 1 191 ? 11.638 -35.968 18.476 1.00 77.50 191 GLU A O 1
ATOM 1514 N N . TYR A 1 192 ? 10.844 -37.755 17.382 1.00 85.50 192 TYR A N 1
ATOM 1515 C CA . TYR A 1 192 ? 9.793 -37.012 16.686 1.00 85.50 192 TYR A CA 1
ATOM 1516 C C . TYR A 1 192 ? 8.422 -37.624 16.942 1.00 85.50 192 TYR A C 1
ATOM 1518 O O . TYR A 1 192 ? 8.183 -38.803 16.662 1.00 85.50 192 TYR A O 1
ATOM 1526 N N . ASN A 1 193 ? 7.468 -36.776 17.312 1.00 87.06 193 ASN A N 1
ATOM 1527 C CA . ASN A 1 193 ? 6.051 -37.099 17.216 1.00 87.06 193 ASN A CA 1
ATOM 1528 C C . ASN A 1 193 ? 5.535 -36.822 15.801 1.00 87.06 193 ASN A C 1
ATOM 1530 O O . ASN A 1 193 ? 5.973 -35.887 15.137 1.00 87.06 193 ASN A O 1
ATOM 1534 N N . HIS A 1 194 ? 4.578 -37.617 15.327 1.00 91.12 194 HIS A N 1
ATOM 1535 C CA . HIS A 1 194 ? 3.970 -37.415 14.010 1.00 91.12 194 HIS A CA 1
ATOM 1536 C C . HIS A 1 194 ? 2.611 -36.729 14.155 1.00 91.12 194 HIS A C 1
ATOM 1538 O O . HIS A 1 194 ? 1.733 -37.219 14.865 1.00 91.12 194 HIS A O 1
ATOM 1544 N N . TYR A 1 195 ? 2.423 -35.609 13.459 1.00 90.56 195 TYR A N 1
ATOM 1545 C CA . TYR A 1 195 ? 1.190 -34.824 13.486 1.00 90.56 195 TYR A CA 1
ATOM 1546 C C . TYR A 1 195 ? 0.572 -34.729 12.093 1.00 90.56 195 TYR A C 1
ATOM 1548 O O . TYR A 1 195 ? 1.240 -34.314 11.152 1.00 90.56 195 TYR A O 1
ATOM 1556 N N . THR A 1 196 ? -0.706 -35.084 11.950 1.00 93.00 196 THR A N 1
ATOM 1557 C CA . THR A 1 196 ? -1.432 -34.904 10.682 1.00 93.00 196 THR A CA 1
ATOM 1558 C C . THR A 1 196 ? -2.119 -33.545 10.679 1.00 93.00 196 THR A C 1
ATOM 1560 O O . THR A 1 196 ? -2.990 -33.298 11.508 1.00 93.00 196 THR A O 1
ATOM 1563 N N . VAL A 1 197 ? -1.736 -32.682 9.741 1.00 87.06 197 VAL A N 1
ATOM 1564 C CA . VAL A 1 197 ? -2.290 -31.337 9.553 1.00 87.06 197 VAL A CA 1
ATOM 1565 C C . VAL A 1 197 ? -3.787 -31.433 9.278 1.00 87.06 197 VAL A C 1
ATOM 1567 O O . VAL A 1 197 ? -4.214 -32.124 8.352 1.00 87.06 197 VAL A O 1
ATOM 1570 N N . VAL A 1 198 ? -4.596 -30.717 10.053 1.00 73.75 198 VAL A N 1
ATOM 1571 C CA . VAL A 1 198 ? -6.045 -30.625 9.847 1.00 73.75 198 VAL A CA 1
ATOM 1572 C C . VAL A 1 198 ? -6.444 -29.240 9.344 1.00 73.75 198 VAL A C 1
ATOM 1574 O O . VAL A 1 198 ? -5.661 -28.289 9.334 1.00 73.75 198 VAL A O 1
ATOM 1577 N N . SER A 1 199 ? -7.686 -29.120 8.870 1.00 70.31 199 SER A N 1
ATOM 1578 C CA . SER A 1 199 ? -8.217 -27.846 8.382 1.00 70.31 199 SER A CA 1
ATOM 1579 C C . SER A 1 199 ? -8.110 -26.758 9.452 1.00 70.31 199 SER A C 1
ATOM 1581 O O . SER A 1 199 ? -8.646 -26.903 10.549 1.00 70.31 199 SER A O 1
ATOM 1583 N N . GLY A 1 200 ? -7.457 -25.648 9.101 1.00 64.38 200 GLY A N 1
ATOM 1584 C CA . GLY A 1 200 ? -7.245 -24.509 9.994 1.00 64.38 200 GLY A CA 1
ATOM 1585 C C . GLY A 1 200 ? -5.927 -24.537 10.771 1.00 64.38 200 GLY A C 1
ATOM 1586 O O . GLY A 1 200 ? -5.699 -23.641 11.584 1.00 64.38 200 GLY A O 1
ATOM 1587 N N . ASP A 1 201 ? -5.047 -25.506 10.542 1.00 82.94 201 ASP A N 1
ATOM 1588 C CA . ASP A 1 201 ? -3.709 -25.477 11.123 1.00 82.94 201 ASP A CA 1
ATOM 1589 C C . ASP A 1 201 ? -2.759 -24.524 10.389 1.00 82.94 201 ASP A C 1
ATOM 1591 O O . ASP A 1 201 ? -2.898 -24.234 9.203 1.00 82.94 201 ASP A O 1
ATOM 1595 N N . SER A 1 202 ? -1.760 -24.051 11.129 1.00 85.69 202 SER A N 1
ATOM 1596 C CA . SER A 1 202 ? -0.573 -23.369 10.615 1.00 85.69 202 SER A CA 1
ATOM 1597 C C . SER A 1 202 ? 0.649 -23.912 11.351 1.00 85.69 202 SER A C 1
ATOM 1599 O O . SER A 1 202 ? 0.505 -24.411 12.473 1.00 85.69 202 SER A O 1
ATOM 1601 N N . LEU A 1 203 ? 1.852 -23.782 10.777 1.00 80.88 203 LEU A N 1
ATOM 1602 C CA . LEU A 1 203 ? 3.081 -24.188 11.473 1.00 80.88 203 LEU A CA 1
ATOM 1603 C C . LEU A 1 203 ? 3.199 -23.523 12.849 1.00 80.88 203 LEU A C 1
ATOM 1605 O O . LEU A 1 203 ? 3.605 -24.176 13.799 1.00 80.88 203 LEU A O 1
ATOM 1609 N N . TYR A 1 204 ? 2.758 -22.268 12.978 1.00 82.50 204 TYR A N 1
ATOM 1610 C CA . TYR A 1 204 ? 2.693 -21.559 14.256 1.00 82.50 204 TYR A CA 1
ATOM 1611 C C . TYR A 1 204 ? 1.790 -22.262 15.280 1.00 82.50 204 TYR A C 1
ATOM 1613 O O . TYR A 1 204 ? 2.216 -22.531 16.401 1.00 82.50 204 TYR A O 1
ATOM 1621 N N . ARG A 1 205 ? 0.546 -22.598 14.904 1.00 79.81 205 ARG A N 1
ATOM 1622 C CA . ARG A 1 205 ? -0.401 -23.269 15.815 1.00 79.81 205 ARG A CA 1
ATOM 1623 C C . ARG A 1 205 ? 0.089 -24.660 16.204 1.00 79.81 205 ARG A C 1
ATOM 1625 O O . ARG A 1 205 ? -0.082 -25.065 17.350 1.00 79.81 205 ARG A O 1
ATOM 1632 N N . ILE A 1 206 ? 0.698 -25.382 15.265 1.00 86.38 206 ILE A N 1
ATOM 1633 C CA . ILE A 1 206 ? 1.269 -26.707 15.519 1.00 86.38 206 ILE A CA 1
ATOM 1634 C C . ILE A 1 206 ? 2.488 -26.586 16.442 1.00 86.38 206 ILE A C 1
ATOM 1636 O O . ILE A 1 206 ? 2.564 -27.321 17.424 1.00 86.38 206 ILE A O 1
ATOM 1640 N N . ALA A 1 207 ? 3.384 -25.628 16.195 1.00 83.50 207 ALA A N 1
ATOM 1641 C CA . ALA A 1 207 ? 4.545 -25.351 17.037 1.00 83.50 207 ALA A CA 1
ATOM 1642 C C . ALA A 1 207 ? 4.135 -25.039 18.481 1.00 83.50 207 ALA A C 1
ATOM 1644 O O . ALA A 1 207 ? 4.592 -25.694 19.416 1.00 83.50 207 ALA A O 1
ATOM 1645 N N . GLN A 1 208 ? 3.177 -24.125 18.655 1.00 78.12 208 GLN A N 1
ATOM 1646 C CA . GLN A 1 208 ? 2.668 -23.728 19.965 1.00 78.12 208 GLN A CA 1
ATOM 1647 C C . GLN A 1 208 ? 2.024 -24.896 20.728 1.00 78.12 208 GLN A C 1
ATOM 1649 O O . GLN A 1 208 ? 2.270 -25.064 21.920 1.00 78.12 208 GLN A O 1
ATOM 1654 N N . ARG A 1 209 ? 1.213 -25.724 20.054 1.00 83.00 209 ARG A N 1
ATOM 1655 C CA . ARG A 1 209 ? 0.552 -26.887 20.678 1.00 83.00 209 ARG A CA 1
ATOM 1656 C C . ARG A 1 209 ? 1.531 -27.964 21.132 1.00 83.00 209 ARG A C 1
ATOM 1658 O O . ARG A 1 209 ? 1.220 -28.691 22.068 1.00 83.00 209 ARG A O 1
ATOM 1665 N N . ASN A 1 210 ? 2.670 -28.077 20.457 1.00 83.06 210 ASN A N 1
ATOM 1666 C CA . ASN A 1 210 ? 3.656 -29.125 20.701 1.00 83.06 210 ASN A CA 1
ATOM 1667 C C . ASN A 1 210 ? 4.925 -28.605 21.389 1.00 83.06 210 ASN A C 1
ATOM 1669 O O . ASN A 1 210 ? 5.919 -29.319 21.435 1.00 83.06 210 ASN A O 1
ATOM 1673 N N . ASN A 1 211 ? 4.891 -27.379 21.924 1.00 82.81 211 ASN A N 1
ATOM 1674 C CA . ASN A 1 211 ? 6.009 -26.761 22.637 1.00 82.81 211 ASN A CA 1
ATOM 1675 C C . ASN A 1 211 ? 7.343 -26.809 21.855 1.00 82.81 211 ASN A C 1
ATOM 1677 O O . ASN A 1 211 ? 8.403 -27.062 22.421 1.00 82.81 211 ASN A O 1
ATOM 1681 N N . THR A 1 212 ? 7.276 -26.578 20.543 1.00 88.00 212 THR A N 1
ATOM 1682 C CA . THR A 1 212 ? 8.429 -26.497 19.630 1.00 88.00 212 THR A CA 1
ATOM 1683 C C . THR A 1 212 ? 8.386 -25.168 18.868 1.00 88.00 212 THR A C 1
ATOM 1685 O O . THR A 1 212 ? 7.478 -24.357 19.072 1.00 88.00 212 THR A O 1
ATOM 1688 N N . THR A 1 213 ? 9.356 -24.903 17.995 1.00 86.69 213 THR A N 1
ATOM 1689 C CA . THR A 1 213 ? 9.372 -23.707 17.145 1.00 86.69 213 THR A CA 1
ATOM 1690 C C . THR A 1 213 ? 9.001 -24.033 15.703 1.00 86.69 213 THR A C 1
ATOM 1692 O O . THR A 1 213 ? 9.085 -25.171 15.242 1.00 86.69 213 THR A O 1
ATOM 1695 N N . ILE A 1 214 ? 8.591 -23.007 14.956 1.00 85.62 214 ILE A N 1
ATOM 1696 C CA . ILE A 1 214 ? 8.325 -23.152 13.523 1.00 85.62 214 ILE A CA 1
ATOM 1697 C C . ILE A 1 214 ? 9.588 -23.618 12.793 1.00 85.62 214 ILE A C 1
ATOM 1699 O O . ILE A 1 214 ? 9.498 -24.501 11.947 1.00 85.62 214 ILE A O 1
ATOM 1703 N N . ASP A 1 215 ? 10.750 -23.060 13.136 1.00 85.94 215 ASP A N 1
ATOM 1704 C CA . ASP A 1 215 ? 12.019 -23.404 12.490 1.00 85.94 215 ASP A CA 1
ATOM 1705 C C . ASP A 1 215 ? 12.406 -24.860 12.736 1.00 85.94 215 ASP A C 1
ATOM 1707 O O . ASP A 1 215 ? 12.781 -25.553 11.797 1.00 85.94 215 ASP A O 1
ATOM 1711 N N . GLN A 1 216 ? 12.192 -25.361 13.953 1.00 89.81 216 GLN A N 1
ATOM 1712 C CA . GLN A 1 216 ? 12.406 -26.768 14.291 1.00 89.81 216 GLN A CA 1
ATOM 1713 C C . GLN A 1 216 ? 11.483 -27.701 13.494 1.00 89.81 216 GLN A C 1
ATOM 1715 O O . GLN A 1 216 ? 11.929 -28.730 12.986 1.00 89.81 216 GLN A O 1
ATOM 1720 N N . ILE A 1 217 ? 10.207 -27.338 13.320 1.00 91.38 217 ILE A N 1
ATOM 1721 C CA . ILE A 1 217 ? 9.292 -28.108 12.462 1.00 91.38 217 ILE A CA 1
ATOM 1722 C C . ILE A 1 217 ? 9.726 -28.018 10.992 1.00 91.38 217 ILE A C 1
ATOM 1724 O O . ILE A 1 217 ? 9.685 -29.024 10.284 1.00 91.38 217 ILE A O 1
ATOM 1728 N N . ARG A 1 218 ? 10.142 -26.844 10.505 1.00 91.25 218 ARG A N 1
ATOM 1729 C CA . ARG A 1 218 ? 10.598 -26.672 9.118 1.00 91.25 218 ARG A CA 1
ATOM 1730 C C . ARG A 1 218 ? 11.817 -27.528 8.824 1.00 91.25 218 ARG A C 1
ATOM 1732 O O . ARG A 1 218 ? 11.806 -28.255 7.835 1.00 91.25 218 ARG A O 1
ATOM 1739 N N . GLU A 1 219 ? 12.820 -27.469 9.690 1.00 91.50 219 GLU A N 1
ATOM 1740 C CA . GLU A 1 219 ? 14.059 -28.230 9.570 1.00 91.50 219 GLU A CA 1
ATOM 1741 C C . GLU A 1 219 ? 13.775 -29.736 9.598 1.00 91.50 219 GLU A C 1
ATOM 1743 O O . GLU A 1 219 ? 14.167 -30.455 8.681 1.00 91.50 219 GLU A O 1
ATOM 1748 N N . ALA A 1 220 ? 12.964 -30.202 10.555 1.00 91.06 220 ALA A N 1
ATOM 1749 C CA . ALA A 1 220 ? 12.585 -31.611 10.663 1.00 91.06 220 ALA A CA 1
ATOM 1750 C C . ALA A 1 220 ? 11.821 -32.150 9.437 1.00 91.06 220 ALA A C 1
ATOM 1752 O O . ALA A 1 220 ? 11.842 -33.355 9.173 1.00 91.06 220 ALA A O 1
ATOM 1753 N N . ASN A 1 221 ? 11.136 -31.281 8.686 1.00 91.25 221 ASN A N 1
ATOM 1754 C CA . ASN A 1 221 ? 10.282 -31.659 7.556 1.00 91.25 221 ASN A CA 1
ATOM 1755 C C . ASN A 1 221 ? 10.779 -31.168 6.192 1.00 91.25 221 ASN A C 1
ATOM 1757 O O . ASN A 1 221 ? 10.084 -31.372 5.196 1.00 91.25 221 ASN A O 1
ATOM 1761 N N . ASN A 1 222 ? 11.954 -30.535 6.125 1.00 90.62 222 ASN A N 1
ATOM 1762 C CA . ASN A 1 222 ? 12.482 -29.878 4.925 1.00 90.62 222 ASN A CA 1
ATOM 1763 C C . ASN A 1 222 ? 11.486 -28.888 4.278 1.00 90.62 222 ASN A C 1
ATOM 1765 O O . ASN A 1 222 ? 11.387 -28.796 3.052 1.00 90.62 222 ASN A O 1
ATOM 1769 N N . ILE A 1 223 ? 10.719 -28.154 5.093 1.00 88.06 223 ILE A N 1
ATOM 1770 C CA . ILE A 1 223 ? 9.742 -27.169 4.610 1.00 88.06 223 ILE A CA 1
ATOM 1771 C C . ILE A 1 223 ? 10.435 -25.819 4.445 1.00 88.06 223 ILE A C 1
ATOM 1773 O O . ILE A 1 223 ? 10.963 -25.253 5.399 1.00 88.06 223 ILE A O 1
ATOM 1777 N N . THR A 1 224 ? 10.387 -25.269 3.234 1.00 73.69 224 THR A N 1
ATOM 1778 C CA . THR A 1 224 ? 10.779 -23.877 2.985 1.00 73.69 224 THR A CA 1
ATOM 1779 C C . THR A 1 224 ? 9.539 -22.991 3.093 1.00 73.69 224 THR A C 1
ATOM 1781 O O . THR A 1 224 ? 8.587 -23.162 2.331 1.00 73.69 224 THR A O 1
ATOM 1784 N N . GLY A 1 225 ? 9.533 -22.055 4.044 1.00 71.25 225 GLY A N 1
ATOM 1785 C CA . GLY A 1 225 ? 8.373 -21.204 4.329 1.00 71.25 225 GLY A CA 1
ATOM 1786 C C . GLY A 1 225 ? 7.326 -21.876 5.224 1.00 71.25 225 GLY A C 1
ATOM 1787 O O . GLY A 1 225 ? 7.660 -22.690 6.083 1.00 71.25 225 GLY A O 1
ATOM 1788 N N . ASP A 1 226 ? 6.056 -21.494 5.057 1.00 80.69 226 ASP A N 1
ATOM 1789 C CA . ASP A 1 226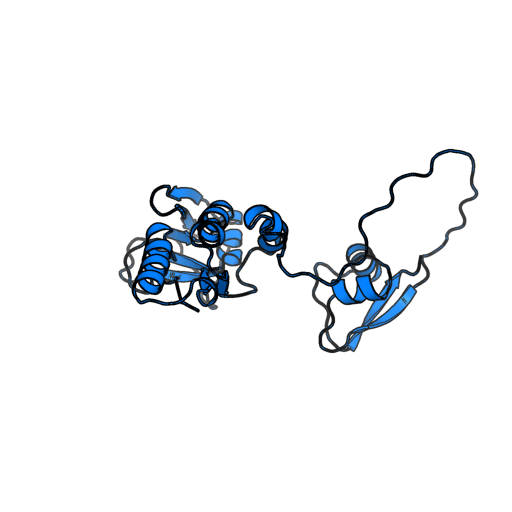 ? 5.004 -21.739 6.069 1.00 80.69 226 ASP A CA 1
ATOM 1790 C C . ASP A 1 226 ? 3.858 -22.600 5.541 1.00 80.69 226 ASP A C 1
ATOM 1792 O O . ASP A 1 226 ? 2.892 -22.884 6.253 1.00 80.69 226 ASP A O 1
ATOM 1796 N N . MET A 1 227 ? 3.945 -22.990 4.270 1.00 80.94 227 MET A N 1
ATOM 1797 C CA . MET A 1 227 ? 2.879 -23.691 3.580 1.00 80.94 227 MET A CA 1
ATOM 1798 C C . MET A 1 227 ? 2.831 -25.155 4.015 1.00 80.94 227 MET A C 1
ATOM 1800 O O . MET A 1 227 ? 3.783 -25.910 3.827 1.00 80.94 227 MET A O 1
ATOM 1804 N N . ILE A 1 228 ? 1.681 -25.542 4.561 1.00 87.38 228 ILE A N 1
ATOM 1805 C CA . ILE A 1 228 ? 1.331 -26.915 4.915 1.00 87.38 228 ILE A CA 1
ATOM 1806 C C . ILE A 1 228 ? -0.055 -27.245 4.368 1.00 87.38 228 ILE A C 1
ATOM 1808 O O . ILE A 1 228 ? -0.914 -26.369 4.260 1.00 87.38 228 ILE A O 1
ATOM 1812 N N . TYR A 1 229 ? -0.277 -28.509 4.023 1.00 80.75 229 TYR A N 1
ATOM 1813 C CA . TYR A 1 229 ? -1.527 -28.973 3.423 1.00 80.75 229 TYR A CA 1
ATOM 1814 C C . TYR A 1 229 ? -2.304 -29.857 4.390 1.00 80.75 229 TYR A C 1
ATOM 1816 O O . TYR A 1 229 ? -1.726 -30.674 5.097 1.00 80.75 229 TYR A O 1
ATOM 1824 N N . VAL A 1 230 ? -3.631 -29.743 4.394 1.00 75.19 230 VAL A N 1
ATOM 1825 C CA . VAL A 1 230 ? -4.490 -30.652 5.165 1.00 75.19 230 VAL A CA 1
ATOM 1826 C C . VAL A 1 230 ? -4.225 -32.100 4.739 1.00 75.19 230 VAL A C 1
ATOM 1828 O O . VAL A 1 230 ? -4.192 -32.407 3.550 1.00 75.19 230 VAL A O 1
ATOM 1831 N N . GLY A 1 231 ? -4.029 -32.985 5.715 1.00 68.50 231 GLY A N 1
ATOM 1832 C CA . GLY A 1 231 ? -3.639 -34.381 5.521 1.00 68.50 231 GLY A CA 1
ATOM 1833 C C . GLY A 1 231 ? -2.126 -34.615 5.450 1.00 68.50 231 GLY A C 1
ATOM 1834 O O . GLY A 1 231 ? -1.701 -35.768 5.462 1.00 68.50 231 GLY A O 1
ATOM 1835 N N . GLN A 1 232 ? -1.302 -33.563 5.412 1.00 91.44 232 GLN A N 1
ATOM 1836 C CA . GLN A 1 232 ? 0.154 -33.689 5.485 1.00 91.44 232 GLN A CA 1
ATOM 1837 C C . GLN A 1 232 ? 0.576 -34.196 6.868 1.00 91.44 232 GLN A C 1
ATOM 1839 O O . GLN A 1 232 ? 0.108 -33.686 7.882 1.00 91.44 232 GLN A O 1
ATOM 1844 N N . VAL A 1 233 ? 1.482 -35.173 6.919 1.00 93.56 233 VAL A N 1
ATOM 1845 C CA . VAL A 1 233 ? 2.075 -35.649 8.176 1.00 93.56 233 VAL A CA 1
ATOM 1846 C C . VAL A 1 233 ? 3.395 -34.920 8.410 1.00 93.56 233 VAL A C 1
ATOM 1848 O O . VAL A 1 233 ? 4.273 -34.950 7.550 1.00 93.56 233 VAL A O 1
ATOM 1851 N N . LEU A 1 234 ? 3.525 -34.267 9.562 1.00 94.69 234 LEU A N 1
ATOM 1852 C CA . LEU A 1 234 ? 4.711 -33.534 9.991 1.00 94.69 234 LEU A CA 1
ATOM 1853 C C . LEU A 1 234 ? 5.428 -34.276 11.119 1.00 94.69 234 LEU A C 1
ATOM 1855 O O . LEU A 1 234 ? 4.789 -34.740 12.064 1.00 94.69 234 LEU A O 1
ATOM 1859 N N . LYS A 1 235 ? 6.758 -34.324 11.039 1.00 94.94 235 LYS A N 1
ATOM 1860 C CA . LYS A 1 235 ? 7.662 -34.639 12.145 1.00 94.94 235 LYS A CA 1
ATOM 1861 C C . LYS A 1 235 ? 7.735 -33.444 13.086 1.00 94.94 235 LYS A C 1
ATOM 1863 O O . LYS A 1 235 ? 8.150 -32.361 12.686 1.00 94.94 235 LYS A O 1
ATOM 1868 N N . ILE A 1 236 ? 7.324 -33.633 14.323 1.00 93.56 236 ILE A N 1
ATOM 1869 C CA . ILE A 1 236 ? 7.322 -32.607 15.355 1.00 93.56 236 ILE A CA 1
ATOM 1870 C C . ILE A 1 236 ? 8.405 -32.980 16.367 1.00 93.56 236 ILE A C 1
ATOM 1872 O O . ILE A 1 236 ? 8.241 -33.999 17.040 1.00 93.56 236 ILE A O 1
ATOM 1876 N N . PRO A 1 237 ? 9.512 -32.220 16.447 1.00 87.12 237 PRO A N 1
ATOM 1877 C CA . PRO A 1 237 ? 10.590 -32.505 17.390 1.00 87.12 237 PRO A CA 1
ATOM 1878 C C . PRO A 1 237 ? 10.070 -32.523 18.824 1.00 87.12 237 PRO A C 1
ATOM 1880 O O . PRO A 1 237 ? 9.378 -31.594 19.244 1.00 87.12 237 PRO A O 1
ATOM 1883 N N . THR A 1 238 ? 10.397 -33.576 19.564 1.00 79.62 238 THR A N 1
ATOM 1884 C CA . THR A 1 238 ? 10.191 -33.638 21.009 1.00 79.62 238 THR A CA 1
ATOM 1885 C C . THR A 1 238 ? 11.541 -33.443 21.680 1.00 79.62 238 THR A C 1
ATOM 1887 O O . THR A 1 238 ? 12.426 -34.281 21.524 1.00 79.62 238 THR A O 1
ATOM 1890 N N . ASN A 1 239 ? 11.704 -32.316 22.372 1.00 60.25 239 ASN A N 1
ATOM 1891 C CA . ASN A 1 239 ? 12.818 -32.111 23.299 1.00 60.25 239 ASN A CA 1
ATOM 1892 C C . ASN A 1 239 ? 12.573 -32.860 24.610 1.00 60.25 239 ASN A C 1
ATOM 1894 O O . ASN A 1 239 ? 11.397 -32.882 25.047 1.00 60.25 239 ASN A O 1
#

Sequence (239 aa):
MMMTYDESYYGSDPGPVASLPWVERSIQYALNEGVEADKIVFGLAHYGRYWLEGQQVGGHGLSNTQVKEMLSKYEHTITFDEASQSARAVITIREGDPSTYVTGKPLKAGTYTVWFENEQSYQAKLSLVNEYGIRGVGHWSIGQEDSSIWNAYPTWYGTKDQALEVDGKNQPATEVNKNTEDNPIVDNEPEYNHYTVVSGDSLYRIAQRNNTTIDQIREANNITGDMIYVGQVLKIPTN

Foldseek 3Di:
DEAQFPPPAKQGDDDARHFLVSQLVVLVVCVVVPNDQQVDAYEDEQWKWKDFPPDNITRHIAFVVLVVVQVVFFDKDWDQDPRRRWIKMWTFDAVPTDWDDDPNHTDDGGIMIMIGHDLRSVLSNQVSCVVSVHNYYDYDPPPSHDPVVVVCVPVSNDPPVDPPPPPDDDDDDDDDDDDDDDDDDDPPPFDWDKDADAPPDKLCNVCVVQVHDSVQQCVQAVNDDIDDDGRDITTHGDD